Protein AF-A0A8S0XZT4-F1 (afdb_monomer_lite)

Secondary structure (DSSP, 8-state):
---BB---TT--EETTTEE-HHHHHHHHHHHHHHHHHHEET-GGGHHHHHHHT-S-GGGPPPHHHHHHHHHHHHTTS-TT-B-EEHHHHGGGT---S------------SS--EEE----------S-TTSSEEE-GGGSTT---TT-STT--S--GGGSTT----SS-SEEEEEETTTTEEEEEEEEETTSTHHHHHHHHTSTTTTT-TT--BPP--EEEE-TT-SSEEEEEEE-EEEGGGS---BHHHHHHHHHHHHHHHHHHHHHHHHTT-

Structure (mmCIF, N/CA/C/O backbone):
data_AF-A0A8S0XZT4-F1
#
_entry.id   AF-A0A8S0XZT4-F1
#
loop_
_atom_site.group_PDB
_atom_site.id
_atom_site.type_symbol
_atom_site.label_atom_id
_atom_site.label_alt_id
_atom_site.label_comp_id
_atom_site.label_asym_id
_atom_site.label_entity_id
_atom_site.label_seq_id
_atom_site.pdbx_PDB_ins_code
_atom_site.Cartn_x
_atom_site.Cartn_y
_atom_site.Cartn_z
_atom_site.occupancy
_atom_site.B_iso_or_equiv
_atom_site.auth_seq_id
_atom_site.auth_comp_id
_atom_site.auth_asym_id
_atom_site.auth_atom_id
_atom_site.pdbx_PDB_model_num
ATOM 1 N N . MET A 1 1 ? -12.259 -8.035 0.719 1.00 76.56 1 MET A N 1
ATOM 2 C CA . MET A 1 1 ? -11.276 -7.497 -0.259 1.00 76.56 1 MET A CA 1
ATOM 3 C C . MET A 1 1 ? -9.875 -7.827 0.229 1.00 76.56 1 MET A C 1
ATOM 5 O O . MET A 1 1 ? -9.729 -8.046 1.415 1.00 76.56 1 MET A O 1
ATOM 9 N N . ASN A 1 2 ? -8.859 -7.840 -0.637 1.00 84.94 2 ASN A N 1
ATOM 10 C CA . ASN A 1 2 ? -7.467 -8.014 -0.202 1.00 84.94 2 ASN A CA 1
ATOM 11 C C . ASN A 1 2 ? -6.702 -6.707 -0.369 1.00 84.94 2 ASN A C 1
ATOM 13 O O . ASN A 1 2 ? -6.767 -6.104 -1.448 1.00 84.94 2 ASN A O 1
ATOM 17 N N . TYR A 1 3 ? -5.973 -6.317 0.671 1.00 86.88 3 TYR A N 1
ATOM 18 C CA . TYR A 1 3 ? -5.092 -5.161 0.644 1.00 86.88 3 TYR A CA 1
ATOM 19 C C . TYR A 1 3 ? -3.637 -5.579 0.810 1.00 86.88 3 TYR A C 1
ATOM 21 O O . TYR A 1 3 ? -3.342 -6.528 1.534 1.00 86.88 3 TYR A O 1
ATOM 29 N N . PHE A 1 4 ? -2.744 -4.851 0.143 1.00 86.50 4 PHE A N 1
ATOM 30 C CA . PHE A 1 4 ? -1.315 -5.139 0.149 1.00 86.50 4 PHE A CA 1
ATOM 31 C C . PHE A 1 4 ? -0.490 -3.898 0.462 1.00 86.50 4 PHE A C 1
ATOM 33 O O . PHE A 1 4 ? -0.819 -2.819 -0.030 1.00 86.50 4 PHE A O 1
ATOM 40 N N . PHE A 1 5 ? 0.587 -4.078 1.221 1.00 82.69 5 PHE A N 1
ATOM 41 C CA . PHE A 1 5 ? 1.651 -3.097 1.383 1.00 82.69 5 PHE A CA 1
ATOM 42 C C . PHE A 1 5 ? 2.571 -3.145 0.168 1.00 82.69 5 PHE A C 1
ATOM 44 O O . PHE A 1 5 ? 2.941 -4.218 -0.324 1.00 82.69 5 PHE A O 1
ATOM 51 N N . ILE A 1 6 ? 2.908 -1.957 -0.310 1.00 77.06 6 ILE A N 1
ATOM 52 C CA . ILE A 1 6 ? 3.880 -1.718 -1.369 1.00 77.06 6 ILE A CA 1
ATOM 53 C C . ILE A 1 6 ? 4.808 -0.615 -0.893 1.00 77.06 6 ILE A C 1
ATOM 55 O O . ILE A 1 6 ? 4.377 0.212 -0.091 1.00 77.06 6 ILE A O 1
ATOM 59 N N . ASP A 1 7 ? 5.980 -0.550 -1.524 1.00 75.62 7 ASP A N 1
ATOM 60 C CA . ASP A 1 7 ? 6.964 0.518 -1.355 1.00 75.62 7 ASP A CA 1
ATOM 61 C C . ASP A 1 7 ? 7.683 0.455 0.003 1.00 75.62 7 ASP A C 1
ATOM 63 O O . ASP A 1 7 ? 7.187 0.891 1.029 1.00 75.62 7 ASP A O 1
ATOM 67 N N . PHE A 1 8 ? 8.885 -0.123 -0.009 1.00 74.56 8 PHE A N 1
ATOM 68 C CA . PHE A 1 8 ? 9.768 -0.189 1.162 1.00 74.56 8 PHE A CA 1
ATOM 69 C C . PHE A 1 8 ? 10.957 0.763 0.992 1.00 74.56 8 PHE A C 1
ATOM 71 O O . PHE A 1 8 ? 12.010 0.562 1.586 1.00 74.56 8 PHE A O 1
ATOM 78 N N . GLY A 1 9 ? 10.816 1.790 0.144 1.00 70.44 9 GLY A N 1
ATOM 79 C CA . GLY A 1 9 ? 11.902 2.712 -0.202 1.00 70.44 9 GLY A CA 1
ATOM 80 C C . GLY A 1 9 ? 12.393 3.578 0.961 1.00 70.44 9 GLY A C 1
ATOM 81 O O . GLY A 1 9 ? 13.490 4.122 0.885 1.00 70.44 9 GLY A O 1
ATOM 82 N N . LEU A 1 10 ? 11.590 3.710 2.022 1.00 68.50 10 LEU A N 1
ATOM 83 C CA . LEU A 1 10 ? 11.961 4.381 3.276 1.00 68.50 10 LEU A CA 1
ATOM 84 C C . LEU A 1 10 ? 12.231 3.401 4.422 1.00 68.50 10 LEU A C 1
ATOM 86 O O . LEU A 1 10 ? 12.484 3.832 5.543 1.00 68.50 10 LEU A O 1
ATOM 90 N N . SER A 1 11 ? 12.106 2.101 4.170 1.00 70.38 11 SER A N 1
ATOM 91 C CA . SER A 1 11 ? 12.413 1.086 5.164 1.00 70.38 11 SER A CA 1
ATOM 92 C C . SER A 1 11 ? 13.915 0.833 5.128 1.00 70.38 11 SER A C 1
ATOM 94 O O . SER A 1 11 ? 14.476 0.528 4.077 1.00 70.38 11 SER A O 1
ATOM 96 N N . GLU A 1 12 ? 14.560 0.945 6.280 1.00 65.69 12 GLU A N 1
ATOM 97 C CA . GLU A 1 12 ? 15.981 0.646 6.442 1.00 65.69 12 GLU A CA 1
ATOM 98 C C . GLU A 1 12 ? 16.140 -0.669 7.203 1.00 65.69 12 GLU A C 1
ATOM 100 O O . GLU A 1 12 ? 15.343 -0.997 8.092 1.00 65.69 12 GLU A O 1
ATOM 105 N N . ARG A 1 13 ? 17.173 -1.438 6.851 1.00 63.03 13 ARG A N 1
ATOM 106 C CA . ARG A 1 13 ? 17.630 -2.543 7.688 1.00 63.03 13 ARG A CA 1
ATOM 107 C C . ARG A 1 13 ? 18.490 -1.971 8.803 1.00 63.03 13 ARG A C 1
ATOM 109 O O . ARG A 1 13 ? 19.517 -1.341 8.573 1.00 63.03 13 ARG A O 1
ATOM 116 N N . VAL A 1 14 ? 18.091 -2.241 10.031 1.00 60.75 14 VAL A N 1
ATOM 117 C CA . VAL A 1 14 ? 18.892 -1.976 11.221 1.00 60.75 14 VAL A CA 1
ATOM 118 C C . VAL A 1 14 ? 20.081 -2.963 11.225 1.00 60.75 14 VAL A C 1
ATOM 120 O O . VAL A 1 14 ? 19.909 -4.089 10.752 1.00 60.75 14 VAL A O 1
ATOM 123 N N . PRO A 1 15 ? 21.280 -2.591 11.726 1.00 47.97 15 PRO A N 1
ATOM 124 C CA . PRO A 1 15 ? 22.531 -3.365 11.607 1.00 47.97 15 PRO A CA 1
ATOM 125 C C . PRO A 1 15 ? 22.499 -4.855 11.989 1.00 47.97 15 PRO A C 1
ATOM 127 O O . PRO A 1 15 ? 23.345 -5.608 11.515 1.00 47.97 15 PRO A O 1
ATOM 130 N N . ASP A 1 16 ? 21.510 -5.301 12.764 1.00 57.12 16 ASP A N 1
ATOM 131 C CA . ASP A 1 16 ? 21.300 -6.714 13.116 1.00 57.12 16 ASP A CA 1
ATOM 132 C C . ASP A 1 16 ? 20.399 -7.476 12.112 1.00 57.12 16 ASP A C 1
ATOM 134 O O . ASP A 1 16 ? 19.994 -8.610 12.360 1.00 57.12 16 ASP A O 1
ATOM 138 N N . GLY A 1 17 ? 20.076 -6.869 10.963 1.00 49.88 17 GLY A N 1
ATOM 139 C CA . GLY A 1 17 ? 19.162 -7.412 9.949 1.00 49.88 17 GLY A CA 1
ATOM 140 C C . GLY A 1 17 ? 17.676 -7.152 10.229 1.00 49.88 17 GLY A C 1
ATOM 141 O O . GLY A 1 17 ? 16.816 -7.706 9.542 1.00 49.88 17 GLY A O 1
ATOM 142 N N . ASP A 1 18 ? 17.369 -6.313 11.218 1.00 45.88 18 ASP A N 1
ATOM 143 C CA . ASP A 1 18 ? 16.010 -6.038 11.682 1.00 45.88 18 ASP A CA 1
ATOM 144 C C . ASP A 1 18 ? 15.330 -4.925 10.865 1.00 45.88 18 ASP A C 1
ATOM 146 O O . ASP A 1 18 ? 15.951 -3.943 10.476 1.00 45.88 18 ASP A O 1
ATOM 150 N N . LEU A 1 19 ? 14.024 -5.049 10.628 1.00 54.38 19 LEU A N 1
ATOM 151 C CA . LEU A 1 19 ? 13.183 -3.934 10.171 1.00 54.38 19 LEU A CA 1
ATOM 152 C C . LEU A 1 19 ? 12.821 -3.055 11.382 1.00 54.38 19 LEU A C 1
ATOM 154 O O . LEU A 1 19 ? 12.573 -3.587 12.463 1.00 54.38 19 LEU A O 1
ATOM 158 N N . ASP A 1 20 ? 12.719 -1.735 11.245 1.00 58.53 20 ASP A N 1
ATOM 159 C CA . ASP A 1 20 ? 12.176 -0.884 12.319 1.00 58.53 20 ASP A CA 1
ATOM 160 C C . ASP A 1 20 ? 10.649 -1.114 12.440 1.00 58.53 20 ASP A C 1
ATOM 162 O O . ASP A 1 20 ? 9.903 -0.751 11.533 1.00 58.53 20 ASP A O 1
ATOM 166 N N . PRO A 1 21 ? 10.138 -1.757 13.515 1.00 57.94 21 PRO A N 1
ATOM 167 C CA . PRO A 1 21 ? 8.706 -2.053 13.644 1.00 57.94 21 PRO A CA 1
ATOM 168 C C . PRO A 1 21 ? 7.862 -0.805 13.886 1.00 57.94 21 PRO A C 1
ATOM 170 O O . PRO A 1 21 ? 6.650 -0.833 13.666 1.00 57.94 21 PRO A O 1
ATOM 173 N N . CYS A 1 22 ? 8.469 0.260 14.403 1.00 64.00 22 CYS A N 1
ATOM 174 C CA . CYS A 1 22 ? 7.732 1.410 14.881 1.00 64.00 22 CYS A CA 1
ATOM 175 C C . CYS A 1 22 ? 7.459 2.404 13.753 1.00 64.00 22 CYS A C 1
ATOM 177 O O . CYS A 1 22 ? 6.406 3.046 13.745 1.00 64.00 22 CYS A O 1
ATOM 179 N N . LEU A 1 23 ? 8.343 2.465 12.752 1.00 71.44 23 LEU A N 1
ATOM 180 C CA . LEU A 1 23 ? 8.109 3.262 11.553 1.00 71.44 23 LEU A CA 1
ATOM 181 C C . LEU A 1 23 ? 6.857 2.789 10.796 1.00 71.44 23 LEU A C 1
ATOM 183 O O . LEU A 1 23 ? 6.031 3.619 10.414 1.00 71.44 23 LEU A O 1
ATOM 187 N N . ASP A 1 24 ? 6.663 1.476 10.652 1.00 72.69 24 ASP A N 1
ATOM 188 C CA . ASP A 1 24 ? 5.486 0.907 9.981 1.00 72.69 24 ASP A CA 1
ATOM 189 C C . ASP A 1 24 ? 4.189 1.235 10.737 1.00 72.69 24 ASP A C 1
ATOM 191 O O . ASP A 1 24 ? 3.181 1.605 10.130 1.00 72.69 24 ASP A O 1
ATOM 195 N N . VAL A 1 25 ? 4.218 1.166 12.075 1.00 77.25 25 VAL A N 1
ATOM 196 C CA . VAL A 1 25 ? 3.089 1.547 12.942 1.00 77.25 25 VAL A CA 1
ATOM 197 C C . VAL A 1 25 ? 2.768 3.039 12.811 1.00 77.25 25 VAL A C 1
ATOM 199 O O . VAL A 1 25 ? 1.598 3.411 12.696 1.00 77.25 25 VAL A O 1
ATOM 202 N N . TYR A 1 26 ? 3.788 3.897 12.772 1.00 79.12 26 TYR A N 1
ATOM 203 C CA . TYR A 1 26 ? 3.617 5.340 12.610 1.00 79.12 26 TYR A CA 1
ATOM 204 C C . TYR A 1 26 ? 3.050 5.715 11.234 1.00 79.12 26 TYR A C 1
ATOM 206 O O . TYR A 1 26 ? 2.137 6.546 11.128 1.00 79.12 26 TYR A O 1
ATOM 214 N N . GLN A 1 27 ? 3.581 5.102 10.170 1.00 76.94 27 GLN A N 1
ATOM 215 C CA . GLN A 1 27 ? 3.095 5.277 8.801 1.00 76.94 27 GLN A CA 1
ATOM 216 C C . GLN A 1 27 ? 1.643 4.811 8.680 1.00 76.94 27 GLN A C 1
ATOM 218 O O . GLN A 1 27 ? 0.806 5.523 8.118 1.00 76.94 27 GLN A O 1
ATOM 223 N N . PHE A 1 28 ? 1.327 3.660 9.272 1.00 79.81 28 PHE A N 1
ATOM 224 C CA . PHE A 1 28 ? -0.029 3.141 9.359 1.00 79.81 28 PHE A CA 1
ATOM 225 C C . PHE A 1 28 ? -0.969 4.099 10.100 1.00 79.81 28 PHE A C 1
ATOM 227 O O . PHE A 1 28 ? -2.063 4.376 9.607 1.00 79.81 28 PHE A O 1
ATOM 234 N N . GLY A 1 29 ? -0.533 4.684 11.217 1.00 83.56 29 GLY A N 1
ATOM 235 C CA . GLY A 1 29 ? -1.297 5.716 11.915 1.00 83.56 29 GLY A CA 1
ATOM 236 C C . GLY A 1 29 ? -1.698 6.868 10.997 1.00 83.56 29 GLY A C 1
ATOM 237 O O . GLY A 1 29 ? -2.837 7.330 11.042 1.00 83.56 29 GLY A O 1
ATOM 238 N N . GLY A 1 30 ? -0.797 7.295 10.106 1.00 84.94 30 GLY A N 1
ATOM 239 C CA . GLY A 1 30 ? -1.092 8.321 9.102 1.00 84.94 30 GLY A CA 1
ATOM 240 C C . GLY A 1 30 ? -2.158 7.892 8.085 1.00 84.94 30 GLY A C 1
ATOM 241 O O . GLY A 1 30 ? -2.972 8.713 7.651 1.00 84.94 30 GLY A O 1
ATOM 242 N N . VAL A 1 31 ? -2.202 6.604 7.729 1.00 83.88 31 VAL A N 1
ATOM 243 C CA . VAL A 1 31 ? -3.248 6.034 6.865 1.00 83.88 31 VAL A CA 1
ATOM 244 C C . VAL A 1 31 ? -4.601 6.041 7.580 1.00 83.88 31 VAL A C 1
ATOM 246 O O . VAL A 1 31 ? -5.574 6.539 7.011 1.00 83.88 31 VAL A O 1
ATOM 249 N N . ILE A 1 32 ? -4.672 5.563 8.829 1.00 87.00 32 ILE A N 1
ATOM 250 C CA . ILE A 1 32 ? -5.918 5.586 9.619 1.00 87.00 32 ILE A CA 1
ATOM 251 C C . ILE A 1 32 ? -6.412 7.017 9.791 1.00 87.00 32 ILE A C 1
ATOM 253 O O . ILE A 1 32 ? -7.590 7.292 9.574 1.00 87.00 32 ILE A O 1
ATOM 257 N N . GLU A 1 33 ? -5.513 7.928 10.164 1.00 89.06 33 GLU A N 1
ATOM 258 C CA . GLU A 1 33 ? -5.820 9.342 10.346 1.00 89.06 33 GLU A CA 1
ATOM 259 C C . GLU A 1 33 ? -6.443 9.923 9.073 1.00 89.06 33 GLU A C 1
ATOM 261 O O . GLU A 1 33 ? -7.481 10.579 9.132 1.00 89.06 33 GLU A O 1
ATOM 266 N N . THR A 1 34 ? -5.869 9.616 7.909 1.00 85.94 34 THR A N 1
ATOM 267 C CA . THR A 1 34 ? -6.393 10.065 6.613 1.00 85.94 34 THR A CA 1
ATOM 268 C C . THR A 1 34 ? -7.795 9.529 6.348 1.00 85.94 34 THR A C 1
ATOM 270 O O . THR A 1 34 ? -8.667 10.283 5.912 1.00 85.94 34 THR A O 1
ATOM 273 N N . VAL A 1 35 ? -8.049 8.251 6.642 1.00 87.62 35 VAL A N 1
ATOM 274 C CA . VAL A 1 35 ? -9.388 7.660 6.514 1.00 87.62 35 VAL A CA 1
ATOM 275 C C . VAL A 1 35 ? -10.368 8.342 7.472 1.00 87.62 35 VAL A C 1
ATOM 277 O O . VAL A 1 35 ? -11.410 8.818 7.029 1.00 87.62 35 VAL A O 1
ATOM 280 N N . CYS A 1 36 ? -10.020 8.498 8.748 1.00 89.25 36 CYS A N 1
ATOM 281 C CA . CYS A 1 36 ? -10.872 9.158 9.744 1.00 89.25 36 CYS A CA 1
ATOM 282 C C . CYS A 1 36 ? -11.165 10.623 9.394 1.00 89.25 36 CYS A C 1
ATOM 284 O O . CYS A 1 36 ? -12.238 11.132 9.689 1.00 89.25 36 CYS A O 1
ATOM 286 N N . GLN A 1 37 ? -10.230 11.308 8.732 1.00 87.69 37 GLN A N 1
ATOM 287 C CA . GLN A 1 37 ? -10.425 12.680 8.263 1.00 87.69 37 GLN A CA 1
ATOM 288 C C . GLN A 1 37 ? -11.255 12.787 6.978 1.00 87.69 37 GLN A C 1
ATOM 290 O O . GLN A 1 37 ? -11.659 13.894 6.635 1.00 87.69 37 GLN A O 1
ATOM 295 N N . THR A 1 38 ? -11.454 11.684 6.251 1.00 87.62 38 THR A N 1
ATOM 296 C CA . THR A 1 38 ? -12.146 11.658 4.951 1.00 87.62 38 THR A CA 1
ATOM 297 C C . THR A 1 38 ? -13.609 11.218 5.071 1.00 87.62 38 THR A C 1
ATOM 299 O O . THR A 1 38 ? -14.414 11.509 4.179 1.00 87.62 38 THR A O 1
ATOM 302 N N . TYR A 1 39 ? -13.959 10.508 6.147 1.00 90.12 39 TYR A N 1
ATOM 303 C CA . TYR A 1 39 ? -15.294 9.959 6.369 1.00 90.12 39 TYR A CA 1
ATOM 304 C C . TYR A 1 39 ? -15.882 10.411 7.706 1.00 90.12 39 TYR A C 1
ATOM 306 O O . TYR A 1 39 ? -15.238 10.324 8.747 1.00 90.12 39 TYR A O 1
ATOM 314 N N . GLU A 1 40 ? -17.155 10.795 7.687 1.00 90.00 40 GLU A N 1
ATOM 315 C CA . GLU A 1 40 ? -17.965 10.989 8.888 1.00 90.00 40 GLU A CA 1
ATOM 316 C C . GLU A 1 40 ? -18.413 9.634 9.463 1.00 90.00 40 GLU A C 1
ATOM 318 O O . GLU A 1 40 ? -18.775 8.714 8.718 1.00 90.00 40 GLU A O 1
ATOM 323 N N . GLY A 1 41 ? -18.439 9.536 10.798 1.00 88.50 41 GLY A N 1
ATOM 324 C CA . GLY A 1 41 ? -18.861 8.339 11.530 1.00 88.50 41 GLY A CA 1
ATOM 325 C C . GLY A 1 41 ? -17.716 7.421 11.962 1.00 88.50 41 GLY A C 1
ATOM 326 O O . GLY A 1 41 ? -17.995 6.291 12.355 1.00 88.50 41 GLY A O 1
ATOM 327 N N . LEU A 1 42 ? -16.467 7.900 11.891 1.00 91.56 42 LEU A N 1
ATOM 328 C CA . LEU A 1 42 ? -15.246 7.172 12.263 1.00 91.56 42 LEU A CA 1
ATOM 329 C C . LEU A 1 42 ? -14.567 7.695 13.547 1.00 91.56 42 LEU A C 1
ATOM 331 O O . LEU A 1 42 ? -13.436 7.317 13.845 1.00 91.56 42 LEU A O 1
ATOM 335 N N . ASP A 1 43 ? -15.241 8.550 14.324 1.00 89.19 43 ASP A N 1
ATOM 336 C CA . ASP A 1 43 ? -14.674 9.192 15.522 1.00 89.19 43 ASP A CA 1
ATOM 337 C C . ASP A 1 43 ? -14.201 8.187 16.591 1.00 89.19 43 ASP A C 1
ATOM 339 O O . ASP A 1 43 ? -13.285 8.481 17.361 1.00 89.19 43 ASP A O 1
ATOM 343 N N . MET A 1 44 ? -14.772 6.976 16.609 1.00 89.62 44 MET A N 1
ATOM 344 C CA . MET A 1 44 ? -14.384 5.910 17.538 1.00 89.62 44 MET A CA 1
ATOM 345 C C . MET A 1 44 ? -12.924 5.473 17.378 1.00 89.62 44 MET A C 1
ATOM 347 O O . MET A 1 44 ? -12.332 4.992 18.335 1.00 89.62 44 MET A O 1
ATOM 351 N N . PHE A 1 45 ? -12.311 5.664 16.205 1.00 91.94 45 PHE A N 1
ATOM 352 C CA . PHE A 1 45 ? -10.901 5.333 15.980 1.00 91.94 45 PHE A CA 1
ATOM 353 C C . PHE A 1 45 ? -9.932 6.392 16.533 1.00 91.94 45 PHE A C 1
ATOM 355 O O . PHE A 1 45 ? -8.718 6.233 16.413 1.00 91.94 45 PHE A O 1
ATOM 362 N N . GLY A 1 46 ? -10.434 7.449 17.182 1.00 91.56 46 GLY A N 1
ATOM 363 C CA . GLY A 1 46 ? -9.622 8.498 17.805 1.00 91.56 46 GLY A CA 1
ATOM 364 C C . GLY A 1 46 ? -8.503 7.989 18.732 1.00 91.56 46 GLY A C 1
ATOM 365 O O . GLY A 1 46 ? -7.368 8.455 18.587 1.00 91.56 46 GLY A O 1
ATOM 366 N N . PRO A 1 47 ? -8.750 7.014 19.634 1.00 91.88 47 PRO A N 1
ATOM 367 C CA . PRO A 1 47 ? -7.700 6.415 20.461 1.00 91.88 47 PRO A CA 1
ATOM 368 C C . PRO A 1 47 ? -6.624 5.694 19.640 1.00 91.88 47 PRO A C 1
ATOM 370 O O . PRO A 1 47 ? -5.438 5.836 19.927 1.00 91.88 47 PRO A O 1
ATOM 373 N N . LEU A 1 48 ? -7.021 4.982 18.578 1.00 90.88 48 LEU A N 1
ATOM 374 C CA . LEU A 1 48 ? -6.104 4.263 17.688 1.00 90.88 48 LEU A CA 1
ATOM 375 C C . LEU A 1 48 ? -5.193 5.230 16.916 1.00 90.88 48 LEU A C 1
ATOM 377 O O . LEU A 1 48 ? -3.979 5.026 16.843 1.00 90.88 48 LEU A O 1
ATOM 381 N N . VAL A 1 49 ? -5.765 6.315 16.382 1.00 91.19 49 VAL A N 1
ATOM 382 C CA . VAL A 1 49 ? -5.001 7.389 15.727 1.00 91.19 49 VAL A CA 1
ATOM 383 C C . VAL A 1 49 ? -4.053 8.045 16.726 1.00 91.19 49 VAL A C 1
ATOM 385 O O . VAL A 1 49 ? -2.873 8.193 16.441 1.00 91.19 49 VAL A O 1
ATOM 388 N N . SER A 1 50 ? -4.527 8.383 17.925 1.00 90.31 50 SER A N 1
ATOM 389 C CA . SER A 1 50 ? -3.685 9.014 18.950 1.00 90.31 50 SER A CA 1
ATOM 390 C C . SER A 1 50 ? -2.484 8.143 19.325 1.00 90.31 50 SER A C 1
ATOM 392 O O . SER A 1 50 ? -1.360 8.636 19.336 1.00 90.31 50 SER A O 1
ATOM 394 N N . ALA A 1 51 ? -2.704 6.845 19.555 1.00 88.25 51 ALA A N 1
ATOM 395 C CA . ALA A 1 51 ? -1.652 5.909 19.945 1.00 88.25 51 ALA A CA 1
ATOM 396 C C . ALA A 1 51 ? -0.583 5.721 18.852 1.00 88.25 51 ALA A C 1
ATOM 398 O O . ALA A 1 51 ? 0.609 5.676 19.141 1.00 88.25 51 ALA A O 1
ATOM 399 N N . THR A 1 52 ? -0.996 5.649 17.585 1.00 85.69 52 THR A N 1
ATOM 400 C CA . THR A 1 52 ? -0.089 5.439 16.438 1.00 85.69 52 THR A CA 1
ATOM 401 C C . THR A 1 52 ? 0.589 6.721 15.944 1.00 85.69 52 THR A C 1
ATOM 403 O O . THR A 1 52 ? 1.484 6.668 15.102 1.00 85.69 52 THR A O 1
ATOM 406 N N . ARG A 1 53 ? 0.183 7.890 16.455 1.00 87.56 53 ARG A N 1
ATOM 407 C CA . ARG A 1 53 ? 0.728 9.209 16.090 1.00 87.56 53 ARG A CA 1
ATOM 408 C C . ARG A 1 53 ? 1.463 9.894 17.251 1.00 87.56 53 ARG A C 1
ATOM 410 O O . ARG A 1 53 ? 1.745 11.089 17.155 1.00 87.56 53 ARG A O 1
ATOM 417 N N . THR A 1 54 ? 1.787 9.164 18.322 1.00 82.06 54 THR A N 1
ATOM 418 C CA . THR A 1 54 ? 2.557 9.682 19.466 1.00 82.06 54 THR A CA 1
ATOM 419 C C . THR A 1 54 ? 3.876 10.315 18.985 1.00 82.06 54 THR A C 1
ATOM 421 O O . THR A 1 54 ? 4.584 9.692 18.196 1.00 82.06 54 THR A O 1
ATOM 424 N N . PRO A 1 55 ? 4.230 11.548 19.396 1.00 77.69 55 PRO A N 1
ATOM 425 C CA . PRO A 1 55 ? 5.459 12.204 18.929 1.00 77.69 55 PRO A CA 1
ATOM 426 C C . PRO A 1 55 ? 6.756 11.591 19.471 1.00 77.69 55 PRO A C 1
ATOM 428 O O . PRO A 1 55 ? 7.803 11.731 18.844 1.00 77.69 55 PRO A O 1
ATOM 431 N N . ASP A 1 56 ? 6.694 10.958 20.643 1.00 79.88 56 ASP A N 1
ATOM 432 C CA . ASP A 1 56 ? 7.834 10.309 21.287 1.00 79.88 56 ASP A CA 1
ATOM 433 C C . ASP A 1 56 ? 7.954 8.854 20.820 1.00 79.88 56 ASP A C 1
ATOM 435 O O . ASP A 1 56 ? 7.089 8.025 21.112 1.00 79.88 56 ASP A O 1
ATOM 439 N N . PHE A 1 57 ? 9.041 8.547 20.109 1.00 68.94 57 PHE A N 1
ATOM 440 C CA . PHE A 1 57 ? 9.294 7.214 19.566 1.00 68.94 57 PHE A CA 1
ATOM 441 C C . PHE A 1 57 ? 9.502 6.155 20.655 1.00 68.94 57 PHE A C 1
ATOM 443 O O . PHE A 1 57 ? 9.215 4.982 20.426 1.00 68.94 57 PHE A O 1
ATOM 450 N N . MET A 1 58 ? 9.945 6.554 21.854 1.00 70.81 58 MET A N 1
ATOM 451 C CA . MET A 1 58 ? 10.105 5.644 22.996 1.00 70.81 58 MET A CA 1
ATOM 452 C C . MET A 1 58 ? 8.760 5.220 23.595 1.00 70.81 58 MET A C 1
ATOM 454 O O . MET A 1 58 ? 8.702 4.276 24.379 1.00 70.81 58 MET A O 1
ATOM 458 N N . GLN A 1 59 ? 7.680 5.914 23.230 1.00 79.94 59 GLN A N 1
ATOM 459 C CA . GLN A 1 59 ? 6.311 5.636 23.660 1.00 79.94 59 GLN A CA 1
ATOM 460 C C . GLN A 1 59 ? 5.463 5.050 22.528 1.00 79.94 59 GLN A C 1
ATOM 462 O O . GLN A 1 59 ? 4.239 4.958 22.656 1.00 79.94 59 GLN A O 1
ATOM 467 N N . TRP A 1 60 ? 6.080 4.688 21.398 1.00 78.62 60 TRP A N 1
ATOM 468 C CA . TRP A 1 60 ? 5.348 4.065 20.309 1.00 78.62 60 TRP A CA 1
ATOM 469 C C . TRP A 1 60 ? 4.839 2.684 20.720 1.00 78.62 60 TRP A C 1
ATOM 471 O O . TRP A 1 60 ? 5.628 1.848 21.165 1.00 78.62 60 TRP A O 1
ATOM 481 N N . PRO A 1 61 ? 3.529 2.427 20.563 1.00 82.69 61 PRO A N 1
ATOM 482 C CA . PRO A 1 61 ? 2.985 1.113 20.835 1.00 82.69 61 PRO A CA 1
ATOM 483 C C . PRO A 1 61 ? 3.524 0.110 19.816 1.00 82.69 61 PRO A C 1
ATOM 485 O O . PRO A 1 61 ? 3.717 0.405 18.633 1.00 82.69 61 PRO A O 1
ATOM 488 N N . THR A 1 62 ? 3.704 -1.122 20.263 1.00 80.88 62 THR A N 1
ATOM 489 C CA . THR A 1 62 ? 3.968 -2.260 19.389 1.00 80.88 62 THR A CA 1
ATOM 490 C C . THR A 1 62 ? 2.764 -2.527 18.483 1.00 80.88 62 THR A C 1
ATOM 492 O O . THR A 1 62 ? 1.617 -2.252 18.839 1.00 80.88 62 THR A O 1
ATOM 495 N N . ALA A 1 63 ? 2.976 -3.159 17.324 1.00 81.31 63 ALA A N 1
ATOM 496 C CA . ALA A 1 63 ? 1.855 -3.526 16.450 1.00 81.31 63 ALA A CA 1
ATOM 497 C C . ALA A 1 63 ? 0.822 -4.443 17.139 1.00 81.31 63 ALA A C 1
ATOM 499 O O . ALA A 1 63 ? -0.350 -4.448 16.767 1.00 81.31 63 ALA A O 1
ATOM 500 N N . THR A 1 64 ? 1.246 -5.222 18.140 1.00 83.56 64 THR A N 1
ATOM 501 C CA . THR A 1 64 ? 0.350 -6.055 18.952 1.00 83.56 64 THR A CA 1
ATOM 502 C C . THR A 1 64 ? -0.540 -5.201 19.853 1.00 83.56 64 THR A C 1
ATOM 504 O O . THR A 1 64 ? -1.744 -5.435 19.892 1.00 83.56 64 THR A O 1
ATOM 507 N N . GLU A 1 65 ? 0.013 -4.191 20.526 1.00 87.38 65 GLU A N 1
ATOM 508 C CA . GLU A 1 65 ? -0.766 -3.257 21.353 1.00 87.38 65 GLU A CA 1
ATOM 509 C C . GLU A 1 65 ? -1.740 -2.439 20.502 1.00 87.38 65 GLU A C 1
ATOM 511 O O . GLU A 1 65 ? -2.911 -2.320 20.851 1.00 87.38 65 GLU A O 1
ATOM 516 N N . VAL A 1 66 ? -1.300 -1.950 19.337 1.00 88.38 66 VAL A N 1
ATOM 517 C CA . VAL A 1 66 ? -2.177 -1.245 18.386 1.00 88.38 66 VAL A CA 1
ATOM 518 C C . VAL A 1 66 ? -3.327 -2.141 17.927 1.00 88.38 66 VAL A C 1
ATOM 520 O O . VAL A 1 66 ? -4.471 -1.694 17.859 1.00 88.38 66 VAL A O 1
ATOM 523 N N . TYR A 1 67 ? -3.045 -3.414 17.638 1.00 88.62 67 TYR A N 1
ATOM 524 C CA . TYR A 1 67 ? -4.086 -4.373 17.281 1.00 88.62 67 TYR A CA 1
ATOM 525 C C . TYR A 1 67 ? -5.076 -4.597 18.424 1.00 88.62 67 TYR A C 1
ATOM 527 O O . TYR A 1 67 ? -6.273 -4.662 18.171 1.00 88.62 67 TYR A O 1
ATOM 535 N N . GLN A 1 68 ? -4.607 -4.661 19.671 1.00 90.12 68 GLN A N 1
ATOM 536 C CA . GLN A 1 68 ? -5.499 -4.813 20.818 1.00 90.12 68 GLN A CA 1
ATOM 537 C C . GLN A 1 68 ? -6.427 -3.602 20.979 1.00 90.12 68 GLN A C 1
ATOM 539 O O . GLN A 1 68 ? -7.631 -3.779 21.131 1.00 90.12 68 GLN A O 1
ATOM 544 N N . ILE A 1 69 ? -5.896 -2.381 20.839 1.00 91.31 69 ILE A N 1
ATOM 545 C CA . ILE A 1 69 ? -6.711 -1.155 20.844 1.00 91.31 69 ILE A CA 1
ATOM 546 C C . ILE A 1 69 ? -7.785 -1.224 19.748 1.00 91.31 69 ILE A C 1
ATOM 548 O O . ILE A 1 69 ? -8.943 -0.887 19.986 1.00 91.31 69 ILE A O 1
ATOM 552 N N . PHE A 1 70 ? -7.420 -1.672 18.544 1.00 92.00 70 PHE A N 1
ATOM 553 C CA . PHE A 1 70 ? -8.372 -1.840 17.446 1.00 92.00 70 PHE A CA 1
ATOM 554 C C . PHE A 1 70 ? -9.468 -2.869 17.767 1.00 92.00 70 PHE A C 1
ATOM 556 O O . PHE A 1 70 ? -10.641 -2.588 17.532 1.00 92.00 70 PHE A O 1
ATOM 563 N N . GLU A 1 71 ? -9.113 -4.027 18.323 1.00 91.06 71 GLU A N 1
ATOM 564 C CA . GLU A 1 71 ? -10.067 -5.083 18.688 1.00 91.06 71 GLU A CA 1
ATOM 565 C C . GLU A 1 71 ? -11.065 -4.633 19.760 1.00 91.06 71 GLU A C 1
ATOM 567 O O . GLU A 1 71 ? -12.265 -4.915 19.660 1.00 91.06 71 GLU A O 1
ATOM 572 N N . ASP A 1 72 ? -10.587 -3.888 20.755 1.00 91.56 72 ASP A N 1
ATOM 573 C CA . ASP A 1 72 ? -11.422 -3.363 21.833 1.00 91.56 72 ASP A CA 1
ATOM 574 C C . ASP A 1 72 ? -12.443 -2.353 21.291 1.00 91.56 72 ASP A C 1
ATOM 576 O O . ASP A 1 72 ? -13.618 -2.401 21.661 1.00 91.56 72 ASP A O 1
ATOM 580 N N . LEU A 1 73 ? -12.026 -1.482 20.363 1.00 90.25 73 LEU A N 1
ATOM 581 C CA . LEU A 1 73 ? -12.911 -0.533 19.677 1.00 90.25 73 LEU A CA 1
ATOM 582 C C . LEU A 1 73 ? -13.910 -1.248 18.759 1.00 90.25 73 LEU A C 1
ATOM 584 O O . LEU A 1 73 ? -15.102 -0.939 18.765 1.00 90.25 73 LEU A O 1
ATOM 588 N N . ARG A 1 74 ? -13.439 -2.236 17.990 1.00 85.69 74 ARG A N 1
ATOM 589 C CA . ARG A 1 74 ? -14.257 -3.038 17.066 1.00 85.69 74 ARG A CA 1
ATOM 590 C C . ARG A 1 74 ? -15.388 -3.774 17.788 1.00 85.69 74 ARG A C 1
ATOM 592 O O . ARG A 1 74 ? -16.460 -3.967 17.214 1.00 85.69 74 ARG A O 1
ATOM 599 N N . SER A 1 75 ? -15.162 -4.174 19.036 1.00 85.31 75 SER A N 1
ATOM 600 C CA . SER A 1 75 ? -16.128 -4.927 19.843 1.00 85.31 75 SER A CA 1
ATOM 601 C C . SER A 1 75 ? -17.293 -4.079 20.378 1.00 85.31 75 SER A C 1
ATOM 603 O O . SER A 1 75 ? -18.257 -4.639 20.893 1.00 85.31 75 SER A O 1
ATOM 605 N N . GLN A 1 76 ? -17.226 -2.748 20.265 1.00 81.75 76 GLN A N 1
ATOM 606 C CA . GLN A 1 76 ? -18.180 -1.819 20.890 1.00 81.75 76 GLN A CA 1
ATOM 607 C C . GLN A 1 76 ? -19.207 -1.210 19.918 1.00 81.75 76 GLN A C 1
ATOM 609 O O . GLN A 1 76 ? -20.139 -0.545 20.362 1.00 81.75 76 GLN A O 1
ATOM 614 N N . GLU A 1 77 ? -19.070 -1.422 18.606 1.00 81.06 77 GLU A N 1
ATOM 615 C CA . GLU A 1 77 ? -19.864 -0.727 17.579 1.00 81.06 77 GLU A CA 1
ATOM 616 C C . GLU A 1 77 ? -20.672 -1.685 16.689 1.00 81.06 77 GLU A C 1
ATOM 618 O O . GLU A 1 77 ? -20.346 -2.863 16.552 1.00 81.06 77 GLU A O 1
ATOM 623 N N . ASP A 1 78 ? -21.721 -1.162 16.039 1.00 80.56 78 ASP A N 1
ATOM 624 C CA . ASP A 1 78 ? -22.471 -1.878 14.996 1.00 80.56 78 ASP A CA 1
ATOM 625 C C . ASP A 1 78 ? -21.748 -1.782 13.646 1.00 80.56 78 ASP A C 1
ATOM 627 O O . ASP A 1 78 ? -21.506 -0.708 13.094 1.00 80.56 78 ASP A O 1
ATOM 631 N N . TRP A 1 79 ? -21.446 -2.940 13.078 1.00 78.19 79 TRP A N 1
ATOM 632 C CA . TRP A 1 79 ? -20.646 -3.107 11.874 1.00 78.19 79 TRP A CA 1
ATOM 633 C C . TRP A 1 79 ? -21.379 -2.653 10.612 1.00 78.19 79 TRP A C 1
ATOM 635 O O . TRP A 1 79 ? -20.746 -2.226 9.645 1.00 78.19 79 TRP A O 1
ATOM 645 N N . ASN A 1 80 ? -22.713 -2.685 10.634 1.00 85.69 80 ASN A N 1
ATOM 646 C CA . ASN A 1 80 ? -23.552 -2.263 9.513 1.00 85.69 80 ASN A CA 1
ATOM 647 C C . ASN A 1 80 ? -23.843 -0.757 9.525 1.00 85.69 80 ASN A C 1
ATOM 649 O O . ASN A 1 80 ? -24.598 -0.252 8.686 1.00 85.69 80 ASN A O 1
ATOM 653 N N . LYS A 1 81 ? -23.227 -0.015 10.452 1.00 89.38 81 LYS A N 1
ATOM 654 C CA . LYS A 1 81 ? -23.315 1.439 10.514 1.00 89.38 81 LYS A CA 1
ATOM 655 C C . LYS A 1 81 ? -22.780 2.050 9.224 1.00 89.38 81 LYS A C 1
ATOM 657 O O . LYS A 1 81 ? -21.650 1.805 8.794 1.00 89.38 81 LYS A O 1
ATOM 662 N N . ARG A 1 82 ? -23.619 2.867 8.594 1.00 91.56 82 ARG A N 1
ATOM 663 C CA . ARG A 1 82 ? -23.264 3.593 7.378 1.00 91.56 82 ARG A CA 1
ATOM 664 C C . ARG A 1 82 ? -22.339 4.760 7.710 1.00 91.56 82 ARG A C 1
ATOM 666 O O . ARG A 1 82 ? -22.625 5.528 8.626 1.00 91.56 82 ARG A O 1
ATOM 673 N N . ILE A 1 83 ? -21.297 4.922 6.904 1.00 91.88 83 ILE A N 1
ATOM 674 C CA . ILE A 1 83 ? -20.366 6.054 6.961 1.00 91.88 83 ILE A CA 1
ATOM 675 C C . ILE A 1 83 ? -20.499 6.911 5.703 1.00 91.88 83 ILE A C 1
ATOM 677 O O . ILE A 1 83 ? -21.044 6.472 4.682 1.00 91.88 83 ILE A O 1
ATOM 681 N N . TRP A 1 84 ? -20.018 8.150 5.770 1.00 88.62 84 TRP A N 1
ATOM 682 C CA . TRP A 1 84 ? -20.202 9.118 4.691 1.00 88.62 84 TRP A CA 1
ATOM 683 C C . TRP A 1 84 ? -18.886 9.767 4.313 1.00 88.62 84 TRP A C 1
ATOM 685 O O . TRP A 1 84 ? -18.289 10.474 5.110 1.00 88.62 84 TRP A O 1
ATOM 695 N N . HIS A 1 85 ? -18.456 9.561 3.073 1.00 87.25 85 HIS A N 1
ATOM 696 C CA . HIS A 1 85 ? -17.310 10.281 2.534 1.00 87.25 85 HIS A CA 1
ATOM 697 C C . HIS A 1 85 ? -17.647 11.779 2.408 1.00 87.25 85 HIS A C 1
ATOM 699 O O . HIS A 1 85 ? -18.697 12.134 1.861 1.00 87.25 85 HIS A O 1
ATOM 705 N N . ASP A 1 86 ? -16.733 12.656 2.822 1.00 79.62 86 ASP A N 1
ATOM 706 C CA . ASP A 1 86 ? -16.921 14.115 2.867 1.00 79.62 86 ASP A CA 1
ATOM 707 C C . ASP A 1 86 ? -17.433 14.716 1.546 1.00 79.62 86 ASP A C 1
ATOM 709 O O . ASP A 1 86 ? -18.302 15.591 1.516 1.00 79.62 86 ASP A O 1
ATOM 713 N N . SER A 1 87 ? -16.940 14.208 0.414 1.00 73.19 87 SER A N 1
ATOM 714 C CA . SER A 1 87 ? -17.383 14.634 -0.925 1.00 73.19 87 SER A CA 1
ATOM 715 C C . SER A 1 87 ? -18.885 14.434 -1.198 1.00 73.19 87 SER A C 1
AT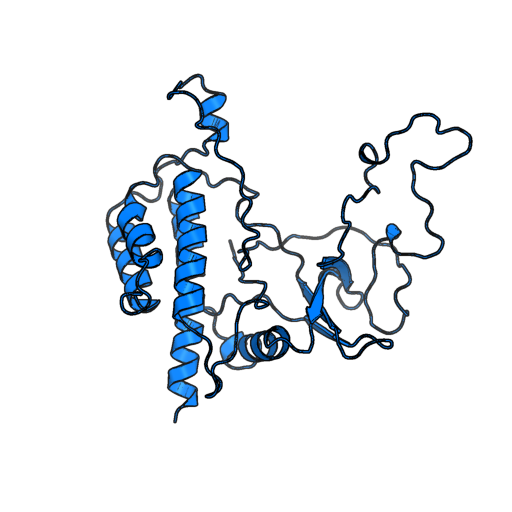OM 717 O O . SER A 1 87 ? -19.448 15.154 -2.028 1.00 73.19 87 SER A O 1
ATOM 719 N N . PHE A 1 88 ? -19.557 13.496 -0.519 1.00 63.62 88 PHE A N 1
ATOM 720 C CA . PHE A 1 88 ? -21.002 13.279 -0.647 1.00 63.62 88 PHE A CA 1
ATOM 721 C C . PHE A 1 88 ? -21.821 14.199 0.268 1.00 63.62 88 PHE A C 1
ATOM 723 O O . PHE A 1 88 ? -22.965 14.527 -0.059 1.00 63.62 88 PHE A O 1
ATOM 730 N N . LEU A 1 89 ? -21.241 14.674 1.371 1.00 54.78 89 LEU A N 1
ATOM 731 C CA . LEU A 1 89 ? -21.905 15.597 2.295 1.00 54.78 89 LEU A CA 1
ATOM 732 C C . LEU A 1 89 ? -22.051 16.994 1.681 1.00 54.78 89 LEU A C 1
ATOM 734 O O . LEU A 1 89 ? -23.123 17.591 1.757 1.00 54.78 89 LEU A O 1
ATOM 738 N N . VAL A 1 90 ? -21.044 17.455 0.931 1.00 52.44 90 VAL A N 1
ATOM 739 C CA . VAL A 1 90 ? -21.103 18.737 0.198 1.00 52.44 90 VAL A CA 1
ATOM 740 C C . VAL A 1 90 ? -22.247 18.768 -0.829 1.00 52.44 90 VAL A C 1
ATOM 742 O O . VAL A 1 90 ? -22.850 19.813 -1.057 1.00 52.44 90 VAL A O 1
ATOM 745 N N . ARG A 1 91 ? -22.594 17.624 -1.435 1.00 49.41 91 ARG A N 1
ATOM 746 C CA . ARG A 1 91 ? -23.681 17.521 -2.428 1.00 49.41 91 ARG A CA 1
ATOM 747 C C . ARG A 1 91 ? -25.086 17.450 -1.825 1.00 49.41 91 ARG A C 1
ATOM 749 O O . ARG A 1 91 ? -26.043 17.725 -2.538 1.00 49.41 91 ARG A O 1
ATOM 756 N N . SER A 1 92 ? -25.221 17.076 -0.553 1.00 49.09 92 SER A N 1
ATOM 757 C CA . SER A 1 92 ? -26.521 16.828 0.094 1.00 49.09 92 SER A CA 1
ATOM 758 C C . SER A 1 92 ? -27.060 18.016 0.903 1.00 49.09 92 SER A C 1
ATOM 760 O O . SER A 1 92 ? -28.072 17.885 1.584 1.00 49.09 92 SER A O 1
ATOM 762 N N . GLY A 1 93 ? -26.422 19.190 0.826 1.00 45.12 93 GLY A N 1
ATOM 763 C CA . GLY A 1 93 ? -26.929 20.419 1.449 1.00 45.12 93 GLY A CA 1
ATOM 764 C C . GLY A 1 93 ? -26.775 20.492 2.975 1.00 45.12 93 GLY A C 1
ATOM 765 O O . GLY A 1 93 ? -27.199 21.478 3.575 1.00 45.12 93 GLY A O 1
ATOM 766 N N . ARG A 1 94 ? -26.131 19.509 3.624 1.00 48.72 94 ARG A N 1
ATOM 767 C CA . ARG A 1 94 ? -25.680 19.637 5.020 1.00 48.72 94 ARG A CA 1
ATOM 768 C C . ARG A 1 94 ? -24.439 20.528 5.069 1.00 48.72 94 ARG A C 1
ATOM 770 O O . ARG A 1 94 ? -23.317 20.074 4.868 1.00 48.72 94 ARG A O 1
ATOM 777 N N . ILE A 1 95 ? -24.647 21.815 5.328 1.00 43.34 95 ILE A N 1
ATOM 778 C CA . ILE A 1 95 ? -23.568 22.786 5.521 1.00 43.34 95 ILE A CA 1
ATOM 779 C C . ILE A 1 95 ? -22.988 22.592 6.929 1.00 43.34 95 ILE A C 1
ATOM 781 O O . ILE A 1 95 ? -23.616 22.964 7.918 1.00 43.34 95 ILE A O 1
ATOM 785 N N . ARG A 1 96 ? -21.765 22.064 7.031 1.00 42.19 96 ARG A N 1
ATOM 786 C CA . ARG A 1 96 ? -20.854 22.469 8.111 1.00 42.19 96 ARG A CA 1
ATOM 787 C C . ARG A 1 96 ? -19.891 23.516 7.566 1.00 42.19 96 ARG A C 1
ATOM 789 O O . ARG A 1 96 ? -19.598 23.529 6.372 1.00 42.19 96 ARG A O 1
ATOM 796 N N . GLY A 1 97 ? -19.502 24.428 8.459 1.00 40.19 97 GLY A N 1
ATOM 797 C CA . GLY A 1 97 ? -18.742 25.642 8.175 1.00 40.19 97 GLY A CA 1
ATOM 798 C C . GLY A 1 97 ? -17.573 25.421 7.222 1.00 40.19 97 GLY A C 1
ATOM 799 O O . GLY A 1 97 ? -16.987 24.341 7.195 1.00 40.19 97 GLY A O 1
ATOM 800 N N . SER A 1 98 ? -17.313 26.470 6.440 1.00 31.34 98 SER A N 1
ATOM 801 C CA . SER A 1 98 ? -16.276 26.616 5.415 1.00 31.34 98 SER A CA 1
ATOM 802 C C . SER A 1 98 ? -15.210 25.514 5.434 1.00 31.34 98 SER A C 1
ATOM 804 O O . SER A 1 98 ? -14.543 25.341 6.459 1.00 31.34 98 SER A O 1
ATOM 806 N N . PRO A 1 99 ? -14.974 24.804 4.308 1.00 37.75 99 PRO A N 1
ATOM 807 C CA . PRO A 1 99 ? -13.846 23.895 4.229 1.00 37.75 99 PRO A CA 1
ATOM 808 C C . PRO A 1 99 ? -12.606 24.727 4.538 1.00 37.75 99 PRO A C 1
ATOM 810 O O . PRO A 1 99 ? -12.210 25.582 3.738 1.00 37.75 99 PRO A O 1
ATOM 813 N N . LYS A 1 100 ? -12.018 24.525 5.733 1.00 37.44 100 LYS A N 1
ATOM 814 C CA . LYS A 1 100 ? -10.672 25.017 6.033 1.00 37.44 100 LYS A CA 1
ATOM 815 C C . LYS A 1 100 ? -9.869 24.649 4.802 1.00 37.44 100 LYS A C 1
ATOM 817 O O . LYS A 1 100 ? -9.994 23.514 4.348 1.00 37.44 100 LYS A O 1
ATOM 822 N N . HIS A 1 101 ? -9.153 25.612 4.231 1.00 35.09 101 HIS A N 1
ATOM 823 C CA . HIS A 1 101 ? -8.276 25.424 3.082 1.00 35.09 101 HIS A CA 1
ATOM 824 C C . HIS A 1 101 ? -7.246 24.340 3.448 1.00 35.09 101 HIS A C 1
ATOM 826 O O . HIS A 1 101 ? -6.131 24.616 3.879 1.00 35.09 101 HIS A O 1
ATOM 832 N N . ARG A 1 102 ? -7.663 23.075 3.392 1.00 42.22 102 ARG A N 1
ATOM 833 C CA . ARG A 1 102 ? -6.862 21.915 3.719 1.00 42.22 102 ARG A CA 1
ATOM 834 C C . ARG A 1 102 ? -6.077 21.717 2.455 1.00 42.22 102 ARG A C 1
ATOM 836 O O . ARG A 1 102 ? -6.612 21.245 1.450 1.00 42.22 102 ARG A O 1
ATOM 843 N N . ARG A 1 103 ? -4.826 22.180 2.476 1.00 29.47 103 ARG A N 1
ATOM 844 C CA . ARG A 1 103 ? -3.849 21.755 1.484 1.00 29.47 103 ARG A CA 1
ATOM 845 C C . ARG A 1 103 ? -4.025 20.247 1.383 1.00 29.47 103 ARG A C 1
ATOM 847 O O . ARG A 1 103 ? -3.836 19.546 2.375 1.00 29.47 103 ARG A O 1
ATOM 854 N N . ARG A 1 104 ? -4.435 19.765 0.208 1.00 33.53 104 ARG A N 1
ATOM 855 C CA . ARG A 1 104 ? -4.220 18.377 -0.187 1.00 33.53 104 ARG A CA 1
ATOM 856 C C . ARG A 1 104 ? -2.709 18.215 -0.268 1.00 33.53 104 ARG A C 1
ATOM 858 O O . ARG A 1 104 ? -2.136 18.174 -1.351 1.00 33.53 104 ARG A O 1
ATOM 865 N N . ASN A 1 105 ? -2.058 18.179 0.888 1.00 26.66 105 ASN A N 1
ATOM 866 C CA . ASN A 1 105 ? -0.813 17.481 1.028 1.00 26.66 105 ASN A CA 1
ATOM 867 C C . ASN A 1 105 ? -1.242 16.032 0.832 1.00 26.66 105 ASN A C 1
ATOM 869 O O . ASN A 1 105 ? -1.564 15.332 1.785 1.00 26.66 105 ASN A O 1
ATOM 873 N N . PHE A 1 106 ? -1.322 15.608 -0.431 1.00 29.92 106 PHE A N 1
ATOM 874 C CA . PHE A 1 106 ? -0.960 14.246 -0.756 1.00 29.92 106 PHE A CA 1
ATOM 875 C C . PHE A 1 106 ? 0.463 14.121 -0.210 1.00 29.92 106 PHE A C 1
ATOM 877 O O . PHE A 1 106 ? 1.430 14.389 -0.923 1.00 29.92 106 PHE A O 1
ATOM 884 N N . LEU A 1 107 ? 0.606 13.809 1.086 1.00 25.17 107 LEU A N 1
ATOM 885 C CA . LEU A 1 107 ? 1.771 13.064 1.506 1.00 25.17 107 LEU A CA 1
ATOM 886 C C . LEU A 1 107 ? 1.781 11.903 0.521 1.00 25.17 107 LEU A C 1
ATOM 888 O O . LEU A 1 107 ? 0.791 11.181 0.399 1.00 25.17 107 LEU A O 1
ATOM 892 N N . ARG A 1 108 ? 2.838 11.812 -0.288 1.00 30.31 108 ARG A N 1
ATOM 893 C CA . ARG A 1 108 ? 3.127 10.573 -0.996 1.00 30.31 108 ARG A CA 1
ATOM 894 C C . ARG A 1 108 ? 3.211 9.536 0.117 1.00 30.31 108 ARG A C 1
ATOM 896 O O . ARG A 1 108 ? 4.163 9.549 0.892 1.00 30.31 108 ARG A O 1
ATOM 903 N N . PHE A 1 109 ? 2.145 8.765 0.296 1.00 30.02 109 PHE A N 1
ATOM 904 C CA . PHE A 1 109 ? 2.114 7.687 1.264 1.00 30.02 109 PHE A CA 1
ATOM 905 C C . PHE A 1 109 ? 3.086 6.644 0.733 1.00 30.02 109 PHE A C 1
ATOM 907 O O . PHE A 1 109 ? 2.813 5.993 -0.273 1.00 30.02 109 PHE A O 1
ATOM 914 N N . HIS A 1 110 ? 4.247 6.559 1.376 1.00 39.59 110 HIS A N 1
ATOM 915 C CA . HIS A 1 110 ? 5.301 5.610 1.022 1.00 39.59 110 HIS A CA 1
ATOM 916 C C . HIS A 1 110 ? 4.952 4.178 1.447 1.00 39.59 110 HIS A C 1
ATOM 918 O O . HIS A 1 110 ? 5.696 3.282 1.123 1.00 39.59 110 HIS A O 1
ATOM 924 N N . CYS A 1 111 ? 3.792 3.956 2.076 1.00 32.56 111 CYS A N 1
ATOM 925 C CA . CYS A 1 111 ? 3.133 2.657 2.172 1.00 32.56 111 CYS A CA 1
ATOM 926 C C . CYS A 1 111 ? 1.692 2.839 1.690 1.00 32.56 111 CYS A C 1
ATOM 928 O O . CYS A 1 111 ? 0.823 3.298 2.434 1.00 32.56 111 CYS A O 1
ATOM 930 N N . THR A 1 112 ? 1.428 2.562 0.413 1.00 42.28 112 THR A N 1
ATOM 931 C CA . THR A 1 112 ? 0.066 2.666 -0.124 1.00 42.28 112 THR A CA 1
ATOM 932 C C . THR A 1 112 ? -0.580 1.292 -0.090 1.00 42.28 112 THR A C 1
ATOM 934 O O . THR A 1 112 ? -0.190 0.393 -0.827 1.00 42.28 112 THR A O 1
ATOM 937 N N . ALA A 1 113 ? -1.605 1.126 0.738 1.00 37.16 113 ALA A N 1
ATOM 938 C CA . ALA A 1 113 ? -2.466 -0.037 0.639 1.00 37.16 113 ALA A CA 1
ATOM 939 C C . ALA A 1 113 ? -3.177 -0.069 -0.721 1.00 37.16 113 ALA A C 1
ATOM 941 O O . ALA A 1 113 ? -3.727 0.938 -1.178 1.00 37.16 113 ALA A O 1
ATOM 942 N N . VAL A 1 114 ? -3.180 -1.215 -1.395 1.00 43.66 114 VAL A N 1
ATOM 943 C CA . VAL A 1 114 ? -3.693 -1.287 -2.769 1.00 43.66 114 VAL A CA 1
ATOM 944 C C . VAL A 1 114 ? -4.456 -2.593 -3.080 1.00 43.66 114 VAL A C 1
ATOM 946 O O . VAL A 1 114 ? -4.206 -3.628 -2.469 1.00 43.66 114 VAL A O 1
ATOM 949 N N . ARG A 1 115 ? -5.409 -2.545 -4.027 1.00 33.88 115 ARG A N 1
ATOM 950 C CA . ARG A 1 115 ? -6.393 -3.588 -4.406 1.00 33.88 115 ARG A CA 1
ATOM 951 C C . ARG A 1 115 ? -6.137 -4.165 -5.812 1.00 33.88 115 ARG A C 1
ATOM 953 O O . ARG A 1 115 ? -5.837 -3.413 -6.731 1.00 33.88 115 ARG A O 1
ATOM 960 N N . LEU A 1 116 ? -6.327 -5.473 -6.025 1.00 31.17 116 LEU A N 1
ATOM 961 C CA . LEU A 1 116 ? -6.127 -6.154 -7.327 1.00 31.17 116 LEU A CA 1
ATOM 962 C C . LEU A 1 116 ? -7.215 -5.846 -8.386 1.00 31.17 116 LEU A C 1
ATOM 964 O O . LEU A 1 116 ? -8.386 -5.669 -8.047 1.00 31.17 116 LEU A O 1
ATOM 968 N N . MET A 1 117 ? -6.838 -5.853 -9.675 1.00 33.50 117 MET A N 1
ATOM 969 C CA . MET A 1 117 ? -7.722 -5.624 -10.838 1.00 33.50 117 MET A CA 1
ATOM 970 C C . MET A 1 117 ? -7.752 -6.807 -11.827 1.00 33.50 117 MET A C 1
ATOM 972 O O . MET A 1 117 ? -6.704 -7.331 -12.193 1.00 33.50 117 MET A O 1
ATOM 976 N N . GLY A 1 118 ? -8.943 -7.161 -12.338 1.00 28.36 118 GLY A N 1
ATOM 977 C CA . GLY A 1 118 ? -9.152 -8.123 -13.442 1.00 28.36 118 GLY A CA 1
ATOM 978 C C . GLY A 1 118 ? -8.919 -7.514 -14.837 1.00 28.36 118 GLY A C 1
ATOM 979 O O . GLY A 1 118 ? -9.041 -6.303 -15.012 1.00 28.36 118 GLY A O 1
ATOM 980 N N . SER A 1 119 ? -8.517 -8.328 -15.818 1.00 33.88 119 SER A N 1
ATOM 981 C CA . SER A 1 119 ? -7.885 -7.962 -17.107 1.00 33.88 119 SER A CA 1
ATOM 982 C C . SER A 1 119 ? -8.821 -7.693 -18.301 1.00 33.88 119 SER A C 1
ATOM 984 O O . SER A 1 119 ? -9.858 -8.339 -18.409 1.00 33.88 119 SER A O 1
ATOM 986 N N . SER A 1 120 ? -8.356 -6.900 -19.287 1.00 26.67 120 SER A N 1
ATOM 987 C CA . SER A 1 120 ? -8.594 -7.160 -20.725 1.00 26.67 120 SER A CA 1
ATOM 988 C C . SER A 1 120 ? -7.586 -6.458 -21.674 1.00 26.67 120 SER A C 1
ATOM 990 O O . SER A 1 120 ? -7.295 -5.271 -21.540 1.00 26.67 120 SER A O 1
ATOM 992 N N . SER A 1 121 ? -7.151 -7.221 -22.691 1.00 29.50 121 SER A N 1
ATOM 993 C CA . SER A 1 121 ? -6.608 -6.853 -24.024 1.00 29.50 121 SER A CA 1
ATOM 994 C C . SER A 1 121 ? -5.153 -6.356 -24.227 1.00 29.50 121 SER A C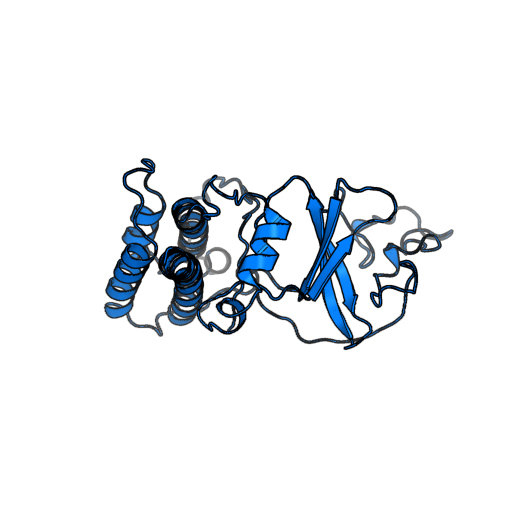 1
ATOM 996 O O . SER A 1 121 ? -4.474 -5.873 -23.330 1.00 29.50 121 SER A O 1
ATOM 998 N N . SER A 1 122 ? -4.670 -6.577 -25.462 1.00 34.19 122 SER A N 1
ATOM 999 C CA . SER A 1 122 ? -3.302 -6.934 -25.887 1.00 34.19 122 SER A CA 1
ATOM 1000 C C . SER A 1 122 ? -2.792 -6.149 -27.123 1.00 34.19 122 SER A C 1
ATOM 1002 O O . SER A 1 122 ? -3.569 -6.011 -28.059 1.00 34.19 122 SER A O 1
ATOM 1004 N N . LYS A 1 123 ? -1.486 -5.794 -27.223 1.00 28.47 123 LYS A N 1
ATOM 1005 C CA . LYS A 1 123 ? -0.561 -5.909 -28.416 1.00 28.47 123 LYS A CA 1
ATOM 1006 C C . LYS A 1 123 ? 0.899 -5.448 -28.111 1.00 28.47 123 LYS A C 1
ATOM 1008 O O . LYS A 1 123 ? 0.997 -4.514 -27.327 1.00 28.47 123 LYS A O 1
ATOM 1013 N N . PRO A 1 124 ? 1.966 -6.171 -28.547 1.00 34.22 124 PRO A N 1
ATOM 1014 C CA . PRO A 1 124 ? 3.339 -6.114 -27.982 1.00 34.22 124 PRO A CA 1
ATOM 1015 C C . PRO A 1 124 ? 4.162 -4.869 -28.378 1.00 34.22 124 PRO A C 1
ATOM 1017 O O . PRO A 1 124 ? 3.951 -4.365 -29.471 1.00 34.22 124 PRO A O 1
ATOM 1020 N N . ASP A 1 125 ? 5.098 -4.441 -27.508 1.00 36.41 125 ASP A N 1
ATOM 1021 C CA . ASP A 1 125 ? 5.985 -3.255 -27.634 1.00 36.41 125 ASP A CA 1
ATOM 1022 C C . ASP A 1 125 ? 7.360 -3.455 -26.940 1.00 36.41 125 ASP A C 1
ATOM 1024 O O . ASP A 1 125 ? 7.480 -4.353 -26.098 1.00 36.41 125 ASP A O 1
ATOM 1028 N N . PRO A 1 126 ? 8.400 -2.642 -27.251 1.00 38.31 126 PRO A N 1
ATOM 1029 C CA . PRO A 1 126 ? 9.781 -3.059 -27.476 1.00 38.31 126 PRO A CA 1
ATOM 1030 C C . PRO A 1 126 ? 10.674 -2.721 -26.274 1.00 38.31 126 PRO A C 1
ATOM 1032 O O . PRO A 1 126 ? 11.674 -2.010 -26.375 1.00 38.31 126 PRO A O 1
ATOM 1035 N N . PHE A 1 127 ? 10.341 -3.254 -25.104 1.00 42.62 127 PHE A N 1
ATOM 1036 C CA . PHE A 1 127 ? 11.434 -3.598 -24.193 1.00 42.62 127 PHE A CA 1
ATOM 1037 C C . PHE A 1 127 ? 12.281 -4.668 -24.901 1.00 42.62 127 PHE A C 1
ATOM 1039 O O . PHE A 1 127 ? 11.698 -5.386 -25.721 1.00 42.62 127 PHE A O 1
ATOM 1046 N N . PRO A 1 128 ? 13.604 -4.804 -24.665 1.00 44.44 128 PRO A N 1
ATOM 1047 C CA . PRO A 1 128 ? 14.370 -5.880 -25.287 1.00 44.44 128 PRO A CA 1
ATOM 1048 C C . PRO A 1 128 ? 13.552 -7.179 -25.181 1.00 44.44 128 PRO A C 1
ATOM 1050 O O . PRO A 1 128 ? 13.186 -7.551 -24.060 1.00 44.44 128 PRO A O 1
ATOM 1053 N N . PRO A 1 129 ? 13.184 -7.810 -26.317 1.00 45.34 129 PRO A N 1
ATOM 1054 C CA . PRO A 1 129 ? 12.099 -8.800 -26.416 1.00 45.34 129 PRO A CA 1
ATOM 1055 C C . PRO A 1 129 ? 12.293 -10.053 -25.547 1.00 45.34 129 PRO A C 1
ATOM 1057 O O . PRO A 1 129 ? 11.430 -10.923 -25.482 1.00 45.34 129 PRO A O 1
ATOM 1060 N N . ASN A 1 130 ? 13.408 -10.126 -24.827 1.00 54.91 130 ASN A N 1
ATOM 1061 C CA . ASN A 1 130 ? 13.925 -11.315 -24.183 1.00 54.91 130 ASN A CA 1
ATOM 1062 C C . ASN A 1 130 ? 13.608 -11.413 -22.684 1.00 54.91 130 ASN A C 1
ATOM 1064 O O . ASN A 1 130 ? 14.022 -12.387 -22.066 1.00 54.91 130 ASN A O 1
ATOM 1068 N N . ARG A 1 131 ? 12.897 -10.449 -22.075 1.00 71.69 131 ARG A N 1
ATOM 1069 C CA . ARG A 1 131 ? 12.529 -10.532 -20.641 1.00 71.69 131 ARG A CA 1
ATOM 1070 C C . ARG A 1 131 ? 11.056 -10.816 -20.353 1.00 71.69 131 ARG A C 1
ATOM 1072 O O . ARG A 1 131 ? 10.670 -10.870 -19.196 1.00 71.69 131 ARG A O 1
ATOM 1079 N N . GLY A 1 132 ? 10.229 -11.038 -21.377 1.00 86.50 132 GLY A N 1
ATOM 1080 C CA . GLY A 1 132 ? 8.854 -11.505 -21.165 1.00 86.50 132 GLY A CA 1
ATOM 1081 C C . GLY A 1 132 ? 7.878 -10.443 -20.643 1.00 86.50 132 GLY A C 1
ATOM 1082 O O . GLY A 1 132 ? 6.831 -10.804 -20.110 1.00 86.50 132 GLY A O 1
ATOM 1083 N N . TYR A 1 133 ? 8.178 -9.150 -20.811 1.00 86.94 133 TYR A N 1
ATOM 1084 C CA . TYR A 1 133 ? 7.290 -8.043 -20.444 1.00 86.94 133 TYR A CA 1
ATOM 1085 C C . TYR A 1 133 ? 7.008 -7.143 -21.634 1.00 86.94 133 TYR A C 1
ATOM 1087 O O . TYR A 1 133 ? 7.863 -6.890 -22.478 1.00 86.94 133 TYR A O 1
ATOM 1095 N N . LYS A 1 134 ? 5.787 -6.634 -21.669 1.00 86.56 134 LYS A N 1
ATOM 1096 C CA . LYS A 1 134 ? 5.234 -5.861 -22.767 1.00 86.56 134 LYS A CA 1
ATOM 1097 C C . LYS A 1 134 ? 4.767 -4.515 -22.252 1.00 86.56 134 LYS A C 1
ATOM 1099 O O . LYS A 1 134 ? 3.828 -4.443 -21.460 1.00 86.56 134 LYS A O 1
ATOM 1104 N N . LEU A 1 135 ? 5.445 -3.464 -22.687 1.00 84.50 135 LEU A N 1
ATOM 1105 C CA . LEU A 1 135 ? 5.126 -2.099 -22.288 1.00 84.50 135 LEU A CA 1
ATOM 1106 C C . LEU A 1 135 ? 3.937 -1.547 -23.078 1.00 84.50 135 LEU A C 1
ATOM 1108 O O . LEU A 1 135 ? 3.461 -2.153 -24.036 1.00 84.50 135 LEU A O 1
ATOM 1112 N N . ARG A 1 136 ? 3.449 -0.376 -22.663 1.00 79.94 136 ARG A N 1
ATOM 1113 C CA . ARG A 1 136 ? 2.504 0.403 -23.467 1.00 79.94 136 ARG A CA 1
ATOM 1114 C C . ARG A 1 136 ? 3.176 0.948 -24.739 1.00 79.94 136 ARG A C 1
ATOM 1116 O O . ARG A 1 136 ? 4.331 1.367 -24.648 1.00 79.94 136 ARG A O 1
ATOM 1123 N N . PRO A 1 137 ? 2.418 1.135 -25.838 1.00 81.44 137 PRO A N 1
ATOM 1124 C CA . PRO A 1 137 ? 2.929 1.726 -27.079 1.00 81.44 137 PRO A CA 1
ATOM 1125 C C . PRO A 1 137 ? 3.659 3.040 -26.927 1.00 81.44 137 PRO A C 1
ATOM 1127 O O . PRO A 1 137 ? 4.656 3.259 -27.595 1.00 81.44 137 PRO A O 1
ATOM 1130 N N . ARG A 1 138 ? 3.243 3.880 -25.979 1.00 78.75 138 ARG A N 1
ATOM 1131 C CA . ARG A 1 138 ? 3.883 5.175 -25.721 1.00 78.75 138 ARG A CA 1
ATOM 1132 C C . ARG A 1 138 ? 5.377 5.117 -25.378 1.00 78.75 138 ARG A C 1
ATOM 1134 O O . ARG A 1 138 ? 6.026 6.153 -25.402 1.00 78.75 138 ARG A O 1
ATOM 1141 N N . TYR A 1 139 ? 5.889 3.947 -25.002 1.00 75.25 139 TYR A N 1
ATOM 1142 C CA . TYR A 1 139 ? 7.298 3.738 -24.672 1.00 75.25 139 TYR A CA 1
ATOM 1143 C C . TYR A 1 139 ? 8.108 3.161 -25.848 1.00 75.25 139 TYR A C 1
ATOM 1145 O O . TYR A 1 139 ? 9.317 2.996 -25.718 1.00 75.25 139 TYR A O 1
ATOM 1153 N N . HIS A 1 140 ? 7.472 2.858 -26.988 1.00 73.62 140 HIS A N 1
ATOM 1154 C CA . HIS A 1 140 ? 8.159 2.446 -28.213 1.00 73.62 140 HIS A CA 1
ATOM 1155 C C . HIS A 1 140 ? 8.863 3.662 -28.846 1.00 73.62 140 HIS A C 1
ATOM 1157 O O . HIS A 1 140 ? 8.223 4.706 -28.982 1.00 73.62 140 HIS A O 1
ATOM 1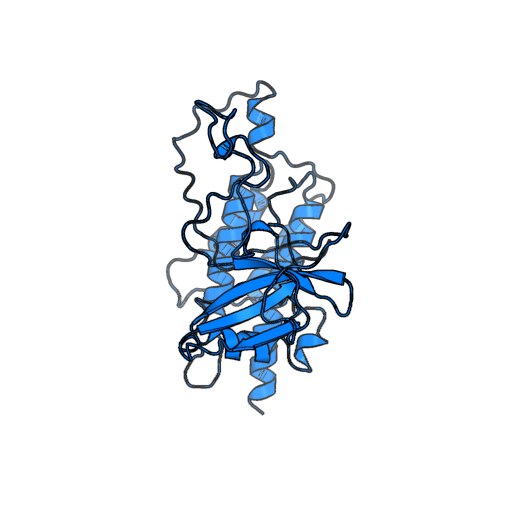163 N N . PRO A 1 141 ? 10.134 3.557 -29.286 1.00 72.56 141 PRO A N 1
ATOM 1164 C CA . PRO A 1 141 ? 10.857 4.666 -29.924 1.00 72.56 141 PRO A CA 1
ATOM 1165 C C . PRO A 1 141 ? 10.114 5.290 -31.115 1.00 72.56 141 PRO A C 1
ATOM 1167 O O . PRO A 1 141 ? 10.028 6.507 -31.233 1.00 72.56 141 PRO A O 1
ATOM 1170 N N . ASP A 1 142 ? 9.511 4.449 -31.955 1.00 79.25 142 ASP A N 1
ATOM 1171 C CA . ASP A 1 142 ? 8.712 4.879 -33.113 1.00 79.25 142 ASP A CA 1
ATOM 1172 C C . ASP A 1 142 ? 7.276 5.339 -32.790 1.00 79.25 142 ASP A C 1
ATOM 1174 O O . ASP A 1 142 ? 6.501 5.642 -33.705 1.00 79.25 142 ASP A O 1
ATOM 1178 N N . TRP A 1 143 ? 6.870 5.381 -31.516 1.00 83.31 143 TRP A N 1
ATOM 1179 C CA . TRP A 1 143 ? 5.516 5.794 -31.166 1.00 83.31 143 TRP A CA 1
ATOM 1180 C C . TRP A 1 143 ? 5.288 7.277 -31.439 1.00 83.31 143 TRP A C 1
ATOM 1182 O O . TRP A 1 143 ? 6.065 8.146 -31.044 1.00 83.31 143 TRP A O 1
ATOM 1192 N N . LYS A 1 144 ? 4.156 7.570 -32.083 1.00 83.25 144 LYS A N 1
ATOM 1193 C CA . LYS A 1 144 ? 3.725 8.934 -32.378 1.00 83.25 144 LYS A CA 1
ATOM 1194 C C . LYS A 1 144 ? 2.513 9.286 -31.517 1.00 83.25 144 LYS A C 1
ATOM 1196 O O . LYS A 1 144 ? 1.507 8.577 -31.592 1.00 83.25 144 LYS A O 1
ATOM 1201 N N . PRO A 1 145 ? 2.568 10.378 -30.737 1.00 82.69 145 PRO A N 1
ATOM 1202 C CA . PRO A 1 145 ? 1.446 10.797 -29.913 1.00 82.69 145 PRO A CA 1
ATOM 1203 C C . PRO A 1 145 ? 0.233 11.161 -30.758 1.00 82.69 145 PRO A C 1
ATOM 1205 O O . PRO A 1 145 ? 0.351 11.867 -31.765 1.00 82.69 145 PRO A O 1
ATOM 1208 N N . SER A 1 146 ? -0.956 10.751 -30.312 1.00 84.06 146 SER A N 1
ATOM 1209 C CA . SER A 1 146 ? -2.180 10.925 -31.090 1.00 84.06 146 SER A CA 1
ATOM 1210 C C . SER A 1 146 ? -2.544 12.391 -31.324 1.00 84.06 146 SER A C 1
ATOM 1212 O O . SER A 1 146 ? -3.297 12.682 -32.246 1.00 84.06 146 SER A O 1
ATOM 1214 N N . TRP A 1 147 ? -2.020 13.336 -30.543 1.00 84.19 147 TRP A N 1
ATOM 1215 C CA . TRP A 1 147 ? -2.238 14.777 -30.729 1.00 84.19 147 TRP A CA 1
ATOM 1216 C C . TRP A 1 147 ? -1.282 15.433 -31.737 1.00 84.19 147 TRP A C 1
ATOM 1218 O O . TRP A 1 147 ? -1.392 16.635 -31.965 1.00 84.19 147 TRP A O 1
ATOM 1228 N N . THR A 1 148 ? -0.380 14.676 -32.369 1.00 77.69 148 THR A N 1
ATOM 1229 C CA . THR A 1 148 ? 0.497 15.182 -33.437 1.00 77.69 148 THR A CA 1
ATOM 1230 C C . THR A 1 148 ? -0.018 14.771 -34.815 1.00 77.69 148 THR A C 1
ATOM 1232 O O . THR A 1 148 ? -0.461 13.644 -35.018 1.00 77.69 148 THR A O 1
ATOM 1235 N N . GLY A 1 149 ? -0.015 15.702 -35.769 1.00 76.81 149 GLY A N 1
ATOM 1236 C CA . GLY A 1 149 ? -0.420 15.434 -37.148 1.00 76.81 149 GLY A CA 1
ATOM 1237 C C . GLY A 1 149 ? -0.751 16.708 -37.930 1.00 76.81 149 GLY A C 1
ATOM 1238 O O . GLY A 1 149 ? -1.050 17.735 -37.322 1.00 76.81 149 GLY A O 1
ATOM 1239 N N . PRO A 1 150 ? -0.745 16.644 -39.273 1.00 72.06 150 PRO A N 1
ATOM 1240 C CA . PRO A 1 150 ? -0.892 17.818 -40.141 1.00 72.06 150 PRO A CA 1
ATOM 1241 C C . PRO A 1 150 ? -2.244 18.541 -40.006 1.00 72.06 150 PRO A C 1
ATOM 1243 O O . PRO A 1 150 ? -2.367 19.682 -40.433 1.00 72.06 150 PRO A O 1
ATOM 1246 N N . LEU A 1 151 ? -3.247 17.903 -39.392 1.00 74.69 151 LEU A N 1
ATOM 1247 C CA . LEU A 1 151 ? -4.592 18.453 -39.178 1.00 74.69 151 LEU A CA 1
ATOM 1248 C C . LEU A 1 151 ? -4.887 18.809 -37.707 1.00 74.69 151 LEU A C 1
ATOM 1250 O O . LEU A 1 151 ? -6.026 19.124 -37.370 1.00 74.69 151 LEU A O 1
ATOM 1254 N N . LYS A 1 152 ? -3.898 18.729 -36.803 1.00 72.25 152 LYS A N 1
ATOM 1255 C CA . LYS A 1 152 ? -4.093 18.924 -35.354 1.00 72.25 152 LYS A CA 1
ATOM 1256 C C . LYS A 1 152 ? -3.503 20.253 -34.882 1.00 72.25 152 LYS A C 1
ATOM 1258 O O . LYS A 1 152 ? -2.408 20.303 -34.334 1.00 72.25 152 LYS A O 1
ATOM 1263 N N . PHE A 1 153 ? -4.264 21.331 -35.067 1.00 70.12 153 PHE A N 1
ATOM 1264 C CA . PHE A 1 153 ? -3.924 22.677 -34.591 1.00 70.12 153 PHE A CA 1
ATOM 1265 C C . PHE A 1 153 ? -4.596 22.967 -33.240 1.00 70.12 153 PHE A C 1
ATOM 1267 O O . PHE A 1 153 ? -5.756 22.616 -33.038 1.00 70.12 153 PHE A O 1
ATOM 1274 N N . ASN A 1 154 ? -3.886 23.609 -32.304 1.00 73.44 154 ASN A N 1
ATOM 1275 C CA . ASN A 1 154 ? -4.390 23.979 -30.965 1.00 73.44 154 ASN A CA 1
ATOM 1276 C C . ASN A 1 154 ? -4.928 22.822 -30.097 1.00 73.44 154 ASN A C 1
ATOM 1278 O O . ASN A 1 154 ? -5.685 23.034 -29.145 1.00 73.44 154 ASN A O 1
ATOM 1282 N N . VAL A 1 155 ? -4.511 21.589 -30.378 1.00 78.56 155 VAL A N 1
ATOM 1283 C CA . VAL A 1 155 ? -4.925 20.418 -29.608 1.00 78.56 155 VAL A CA 1
ATOM 1284 C C . VAL A 1 155 ? -4.106 20.331 -28.322 1.00 78.56 155 VAL A C 1
ATOM 1286 O O . VAL A 1 155 ? -2.880 20.248 -28.349 1.00 78.56 155 VAL A O 1
ATOM 1289 N N . ARG A 1 156 ? -4.782 20.354 -27.169 1.00 79.50 156 ARG A N 1
ATOM 1290 C CA . ARG A 1 156 ? -4.120 20.205 -25.868 1.00 79.50 156 ARG A CA 1
ATOM 1291 C C . ARG A 1 156 ? -3.813 18.723 -25.618 1.00 79.50 156 ARG A C 1
ATOM 1293 O O . ARG A 1 156 ? -4.768 17.951 -25.535 1.00 79.50 156 ARG A O 1
ATOM 1300 N N . PRO A 1 157 ? -2.543 18.329 -25.397 1.00 79.50 157 PRO A N 1
ATOM 1301 C CA . PRO A 1 157 ? -2.163 16.929 -25.184 1.00 79.50 157 PRO A CA 1
ATOM 1302 C C . PRO A 1 157 ? -2.992 16.226 -24.101 1.00 79.50 157 PRO A C 1
ATOM 1304 O O . PRO A 1 157 ? -3.501 15.137 -24.316 1.00 79.50 157 PRO A O 1
ATOM 1307 N N . ARG A 1 158 ? -3.257 16.915 -22.984 1.00 78.44 158 ARG A N 1
ATOM 1308 C CA . ARG A 1 158 ? -4.073 16.427 -21.856 1.00 78.44 158 ARG A CA 1
ATOM 1309 C C . ARG A 1 158 ? -5.505 15.983 -22.186 1.00 78.44 158 ARG A C 1
ATOM 1311 O O . ARG A 1 158 ? -6.153 15.395 -21.330 1.00 78.44 158 ARG A O 1
ATOM 1318 N N . ASN A 1 159 ? -6.018 16.303 -23.373 1.00 82.06 159 ASN A N 1
ATOM 1319 C CA . ASN A 1 159 ? -7.344 15.871 -23.813 1.00 82.06 159 ASN A CA 1
ATOM 1320 C C . ASN A 1 159 ? -7.319 14.482 -24.479 1.00 82.06 159 ASN A C 1
ATOM 1322 O O . ASN A 1 159 ? -8.367 13.995 -24.892 1.00 82.06 159 ASN A O 1
ATOM 1326 N N . HIS A 1 160 ? -6.145 13.866 -24.616 1.00 80.25 160 HIS A N 1
ATOM 1327 C CA . HIS A 1 160 ? -5.970 12.577 -25.266 1.00 80.25 160 HIS A CA 1
ATOM 1328 C C . HIS A 1 160 ? -5.698 11.471 -24.246 1.00 80.25 160 HIS A C 1
ATOM 1330 O O . HIS A 1 160 ? -4.926 11.655 -23.310 1.00 80.25 160 HIS A O 1
ATOM 1336 N N . GLU A 1 161 ? -6.312 10.304 -24.439 1.00 74.94 161 GLU A N 1
ATOM 1337 C CA . GLU A 1 161 ? -6.157 9.142 -23.549 1.00 74.94 161 GLU A CA 1
ATOM 1338 C C . GLU A 1 161 ? -4.708 8.633 -23.490 1.00 74.94 161 GLU A C 1
ATOM 1340 O O . GLU A 1 161 ? -4.238 8.129 -22.469 1.00 74.94 161 GLU A O 1
ATOM 1345 N N . ASP A 1 162 ? -3.971 8.782 -24.589 1.00 77.38 162 ASP A N 1
ATOM 1346 C CA . ASP A 1 162 ? -2.577 8.382 -24.690 1.00 77.38 162 ASP A CA 1
ATOM 1347 C C . ASP A 1 162 ? -1.596 9.433 -24.140 1.00 77.38 162 ASP A C 1
ATOM 1349 O O . ASP A 1 162 ? -0.381 9.233 -24.194 1.00 77.38 162 ASP A O 1
ATOM 1353 N N . TYR A 1 163 ? -2.094 10.523 -23.563 1.00 76.19 163 TYR A N 1
ATOM 1354 C CA . TYR A 1 163 ? -1.262 11.498 -22.881 1.00 76.19 163 TYR A CA 1
ATOM 1355 C C . TYR A 1 163 ? -0.921 11.060 -21.453 1.00 76.19 163 TYR A C 1
ATOM 1357 O O . TYR A 1 163 ? -1.756 10.534 -20.721 1.00 76.19 163 TYR A O 1
ATOM 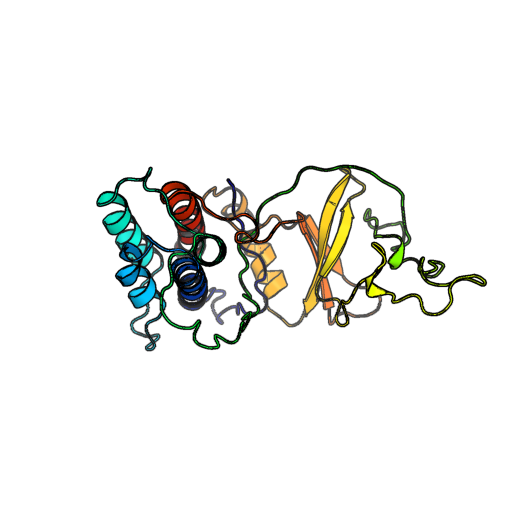1365 N N . SER A 1 164 ? 0.321 11.312 -21.033 1.00 69.69 164 SER A N 1
ATOM 1366 C CA . SER A 1 164 ? 0.791 11.052 -19.672 1.00 69.69 164 SER A CA 1
ATOM 1367 C C . SER A 1 164 ? 1.516 12.275 -19.117 1.00 69.69 164 SER A C 1
ATOM 1369 O O . SER A 1 164 ? 2.410 12.822 -19.758 1.00 69.69 164 SER A O 1
ATOM 1371 N N . HIS A 1 165 ? 1.134 12.695 -17.910 1.00 61.69 165 HIS A N 1
ATOM 1372 C CA . HIS A 1 165 ? 1.754 13.808 -17.180 1.00 61.69 165 HIS A CA 1
ATOM 1373 C C . HIS A 1 165 ? 3.012 13.394 -16.385 1.00 61.69 165 HIS A C 1
ATOM 1375 O O . HIS A 1 165 ? 3.584 14.229 -15.683 1.00 61.69 165 HIS A O 1
ATOM 1381 N N . ILE A 1 166 ? 3.430 12.124 -16.445 1.00 57.06 166 ILE A N 1
ATOM 1382 C CA . ILE A 1 166 ? 4.501 11.577 -15.598 1.00 57.06 166 ILE A CA 1
ATOM 1383 C C . ILE A 1 166 ? 5.858 12.139 -16.054 1.00 57.06 166 ILE A C 1
ATOM 1385 O O . ILE A 1 166 ? 6.380 11.733 -17.087 1.00 57.06 166 ILE A O 1
ATOM 1389 N N . LYS A 1 167 ? 6.408 13.090 -15.286 1.00 44.81 167 LYS A N 1
ATOM 1390 C CA . LYS A 1 167 ? 7.730 13.702 -15.525 1.00 44.81 167 LYS A CA 1
ATOM 1391 C C . LYS A 1 167 ? 8.897 12.885 -14.955 1.00 44.81 167 LYS A C 1
ATOM 1393 O O . LYS A 1 167 ? 10.000 12.983 -15.469 1.00 44.81 167 LYS A O 1
ATOM 1398 N N . GLU A 1 168 ? 8.642 12.071 -13.934 1.00 47.94 168 GLU A N 1
ATOM 1399 C CA . GLU A 1 168 ? 9.623 11.214 -13.259 1.00 47.94 168 GLU A CA 1
ATOM 1400 C C . GLU A 1 168 ? 9.021 9.805 -13.176 1.00 47.94 168 GLU A C 1
ATOM 1402 O O . GLU A 1 168 ? 8.005 9.592 -12.510 1.00 47.94 168 GLU A O 1
ATOM 1407 N N . LEU A 1 169 ? 9.582 8.857 -13.931 1.00 54.44 169 LEU A N 1
ATOM 1408 C CA . LEU A 1 169 ? 9.079 7.485 -14.063 1.00 54.44 169 LEU A CA 1
ATOM 1409 C C . LEU A 1 169 ? 9.422 6.658 -12.813 1.00 54.44 169 LEU A C 1
ATOM 1411 O O . LEU A 1 169 ? 10.230 5.741 -12.878 1.00 54.44 169 LEU A O 1
ATOM 1415 N N . ALA A 1 170 ? 8.805 6.962 -11.670 1.00 67.25 170 ALA A N 1
ATOM 1416 C CA . ALA A 1 170 ? 8.945 6.113 -10.483 1.00 67.25 170 ALA A CA 1
ATOM 1417 C C . ALA A 1 170 ? 8.291 4.734 -10.698 1.00 67.25 170 ALA A C 1
ATOM 1419 O O . ALA A 1 170 ? 8.740 3.735 -10.144 1.00 67.25 170 ALA A O 1
ATOM 1420 N N . ALA A 1 171 ? 7.244 4.665 -11.528 1.00 77.50 171 ALA A N 1
ATOM 1421 C CA . ALA A 1 171 ? 6.592 3.417 -11.902 1.00 77.50 171 ALA A CA 1
ATOM 1422 C C . ALA A 1 171 ? 5.888 3.513 -13.266 1.00 77.50 171 ALA A C 1
ATOM 1424 O O . ALA A 1 171 ? 5.323 4.556 -13.610 1.00 77.50 171 ALA A O 1
ATOM 1425 N N . ILE A 1 172 ? 5.878 2.411 -14.018 1.00 81.88 172 ILE A N 1
ATOM 1426 C CA . ILE A 1 172 ? 5.110 2.244 -15.264 1.00 81.88 172 ILE A CA 1
ATOM 1427 C C . ILE A 1 172 ? 4.351 0.923 -15.257 1.00 81.88 172 ILE A C 1
ATOM 1429 O O . ILE A 1 172 ? 4.754 -0.019 -14.583 1.00 81.88 172 ILE A O 1
ATOM 1433 N N . ASP A 1 173 ? 3.264 0.821 -16.014 1.00 85.50 173 ASP A N 1
ATOM 1434 C CA . ASP A 1 173 ? 2.544 -0.439 -16.172 1.00 85.50 173 ASP A CA 1
ATOM 1435 C C . ASP A 1 173 ? 2.986 -1.218 -17.419 1.00 85.50 173 ASP A C 1
ATOM 1437 O O . ASP A 1 173 ? 3.358 -0.650 -18.451 1.00 85.50 173 ASP A O 1
ATOM 1441 N N . ALA A 1 174 ? 2.917 -2.541 -17.310 1.00 87.88 174 ALA A N 1
ATOM 1442 C CA . ALA A 1 174 ? 3.260 -3.488 -18.359 1.00 87.88 174 ALA A CA 1
ATOM 1443 C C . ALA A 1 174 ? 2.344 -4.722 -18.306 1.00 87.88 174 ALA A C 1
ATOM 1445 O O . ALA A 1 174 ? 1.547 -4.908 -17.385 1.00 87.88 174 ALA A O 1
ATOM 1446 N N . ILE A 1 175 ? 2.470 -5.588 -19.307 1.00 89.94 175 ILE A N 1
ATOM 1447 C CA . ILE A 1 175 ? 1.841 -6.907 -19.357 1.00 89.94 175 ILE A CA 1
ATOM 1448 C C . ILE A 1 175 ? 2.945 -7.959 -19.287 1.00 89.94 175 ILE A C 1
ATOM 1450 O O . ILE A 1 175 ? 3.857 -7.958 -20.115 1.00 89.94 175 ILE A O 1
ATOM 1454 N N . ARG A 1 176 ? 2.862 -8.875 -18.324 1.00 90.12 176 ARG A N 1
ATOM 1455 C CA . ARG A 1 176 ? 3.724 -10.057 -18.268 1.00 90.12 176 ARG A CA 1
ATOM 1456 C C . ARG A 1 176 ? 3.254 -11.061 -19.317 1.00 90.12 176 ARG A C 1
ATOM 1458 O O . ARG A 1 176 ? 2.097 -11.461 -19.323 1.00 90.12 176 ARG A O 1
ATOM 1465 N N . LEU A 1 177 ? 4.135 -11.454 -20.229 1.00 90.38 177 LEU A N 1
ATOM 1466 C CA . LEU A 1 177 ? 3.782 -12.275 -21.390 1.00 90.38 177 LEU A CA 1
ATOM 1467 C C . LEU A 1 177 ? 3.514 -13.741 -21.039 1.00 90.38 177 LEU A C 1
ATOM 1469 O O . LEU A 1 177 ? 2.762 -14.390 -21.756 1.00 90.38 177 LEU A O 1
ATOM 1473 N N . SER A 1 178 ? 4.092 -14.252 -19.949 1.00 90.88 178 SER A N 1
ATOM 1474 C CA . SER A 1 178 ? 3.927 -15.654 -19.544 1.00 90.88 178 SER A CA 1
ATOM 1475 C C . SER A 1 178 ? 2.496 -16.009 -19.135 1.00 90.88 178 SER A C 1
ATOM 1477 O O . SER A 1 178 ? 2.077 -17.143 -19.328 1.00 90.88 178 SER A O 1
ATOM 1479 N N . ASP A 1 179 ? 1.757 -15.058 -18.558 1.00 90.56 179 ASP A N 1
ATOM 1480 C CA . ASP A 1 179 ? 0.411 -15.266 -17.999 1.00 90.56 179 ASP A CA 1
ATOM 1481 C C . ASP A 1 179 ? -0.592 -14.159 -18.388 1.00 90.56 179 ASP A C 1
ATOM 1483 O O . ASP A 1 179 ? -1.745 -14.180 -17.963 1.00 90.56 179 ASP A O 1
ATOM 1487 N N . ASN A 1 180 ? -0.172 -13.196 -19.216 1.00 89.69 180 ASN A N 1
ATOM 1488 C CA . ASN A 1 180 ? -0.955 -12.034 -19.643 1.00 89.69 180 ASN A CA 1
ATOM 1489 C C . ASN A 1 180 ? -1.455 -11.146 -18.477 1.00 89.69 180 ASN A C 1
ATOM 1491 O O . ASN A 1 180 ? -2.446 -10.421 -18.615 1.00 89.69 180 ASN A O 1
ATOM 1495 N N . THR A 1 181 ? -0.764 -11.167 -17.333 1.00 89.31 181 THR A N 1
ATOM 1496 C CA . THR A 1 181 ? -1.116 -10.369 -16.149 1.00 89.31 181 THR A CA 1
ATOM 1497 C C . THR A 1 181 ? -0.636 -8.927 -16.284 1.00 89.31 181 THR A C 1
ATOM 1499 O O . THR A 1 181 ? 0.471 -8.661 -16.758 1.00 89.31 181 THR A O 1
ATOM 1502 N N . ARG A 1 182 ? -1.453 -7.972 -15.820 1.00 90.12 182 ARG A N 1
ATOM 1503 C CA . ARG A 1 182 ? -1.039 -6.569 -15.683 1.00 90.12 182 ARG A CA 1
ATOM 1504 C C . ARG A 1 182 ? -0.119 -6.400 -14.480 1.00 90.12 182 ARG A C 1
ATOM 1506 O O . ARG A 1 182 ? -0.486 -6.749 -13.359 1.00 90.12 182 ARG A O 1
ATOM 1513 N N . VAL A 1 183 ? 1.045 -5.818 -14.720 1.00 91.12 183 VAL A N 1
ATOM 1514 C CA . VAL A 1 183 ? 2.083 -5.593 -13.715 1.00 91.12 183 VAL A CA 1
ATOM 1515 C C . VAL A 1 183 ? 2.486 -4.128 -13.680 1.00 91.12 183 VAL A C 1
ATOM 1517 O O . VAL A 1 183 ? 2.259 -3.378 -14.631 1.00 91.12 183 VAL A O 1
ATOM 1520 N N . VAL A 1 184 ? 3.096 -3.732 -12.574 1.00 89.81 184 VAL A N 1
ATOM 1521 C CA . VAL A 1 184 ? 3.794 -2.463 -12.413 1.00 89.81 184 VAL A CA 1
ATOM 1522 C C . VAL A 1 184 ? 5.289 -2.750 -12.355 1.00 89.81 184 VAL A C 1
ATOM 1524 O O . VAL A 1 184 ? 5.724 -3.676 -11.673 1.00 89.81 184 VAL A O 1
ATOM 1527 N N . LEU A 1 185 ? 6.053 -1.947 -13.088 1.00 88.12 185 LEU A N 1
ATOM 1528 C CA . LEU A 1 185 ? 7.505 -1.874 -13.063 1.00 88.12 185 LEU A CA 1
ATOM 1529 C C . LEU A 1 185 ? 7.875 -0.618 -12.271 1.00 88.12 185 LEU A C 1
ATOM 1531 O O . LEU A 1 185 ? 7.722 0.492 -12.785 1.00 88.12 185 LEU A O 1
ATOM 1535 N N . LYS A 1 186 ? 8.299 -0.786 -11.017 1.00 87.56 186 LYS A N 1
ATOM 1536 C CA . LYS A 1 186 ? 8.728 0.318 -10.144 1.00 87.56 186 LYS A CA 1
ATOM 1537 C C . LYS A 1 186 ? 10.241 0.475 -10.226 1.00 87.56 186 LYS A C 1
ATOM 1539 O O . LYS A 1 186 ? 10.956 -0.503 -10.036 1.00 87.56 186 LYS A O 1
ATOM 1544 N N . TYR A 1 187 ? 10.711 1.690 -10.477 1.00 85.38 187 TYR A N 1
ATOM 1545 C CA . TYR A 1 187 ? 12.128 2.032 -10.440 1.00 85.38 187 TYR A CA 1
ATOM 1546 C C . TYR A 1 187 ? 12.592 2.182 -8.992 1.00 85.38 187 TYR A C 1
ATOM 1548 O O . TYR A 1 187 ? 11.971 2.915 -8.222 1.00 85.38 187 TYR A O 1
ATOM 1556 N N . VAL A 1 188 ? 13.668 1.488 -8.627 1.00 87.06 188 VAL A N 1
ATOM 1557 C CA . VAL A 1 188 ? 14.223 1.490 -7.268 1.00 87.06 188 VAL A CA 1
ATOM 1558 C C . VAL A 1 188 ? 15.742 1.611 -7.300 1.00 87.06 188 VAL A C 1
ATOM 1560 O O . VAL A 1 188 ? 16.388 1.109 -8.220 1.00 87.06 188 VAL A O 1
ATOM 1563 N N . SER A 1 189 ? 16.309 2.269 -6.288 1.00 87.25 189 SER A N 1
ATOM 1564 C CA . SER A 1 189 ? 17.761 2.357 -6.099 1.00 87.25 189 SER A CA 1
ATOM 1565 C C . SER A 1 189 ? 18.303 1.037 -5.556 1.00 87.25 189 SER A C 1
ATOM 1567 O O . SER A 1 189 ? 17.767 0.498 -4.586 1.00 87.25 189 SER A O 1
ATOM 1569 N N . THR A 1 190 ? 19.385 0.529 -6.139 1.00 88.50 190 THR A N 1
ATOM 1570 C CA . THR A 1 190 ? 20.071 -0.679 -5.643 1.00 88.50 190 THR A CA 1
ATOM 1571 C C . THR A 1 190 ? 20.878 -0.424 -4.374 1.00 88.50 190 THR A C 1
ATOM 1573 O O . THR A 1 190 ? 21.181 -1.375 -3.660 1.00 88.50 190 THR A O 1
ATOM 1576 N N . ALA A 1 191 ? 21.191 0.839 -4.071 1.00 87.75 191 ALA A N 1
ATOM 1577 C CA . ALA A 1 191 ? 21.851 1.236 -2.829 1.00 87.75 191 ALA A CA 1
ATOM 1578 C C . ALA A 1 191 ? 20.894 1.268 -1.623 1.00 87.75 191 ALA A C 1
ATOM 1580 O O . ALA A 1 191 ? 21.352 1.392 -0.492 1.00 87.75 191 ALA A O 1
ATOM 1581 N N . SER A 1 192 ? 19.579 1.188 -1.857 1.00 85.62 192 SER A N 1
ATOM 1582 C CA . SER A 1 192 ? 18.569 1.133 -0.794 1.00 85.62 192 SER A CA 1
ATOM 1583 C C . SER A 1 192 ? 18.299 -0.299 -0.333 1.00 85.62 192 SER A C 1
ATOM 1585 O O . SER A 1 192 ? 18.447 -1.254 -1.100 1.00 85.62 192 SER A O 1
ATOM 1587 N N . ASP A 1 193 ? 17.791 -0.443 0.889 1.00 84.62 193 ASP A N 1
ATOM 1588 C CA . ASP A 1 193 ? 17.376 -1.738 1.430 1.00 84.62 193 ASP A CA 1
ATOM 1589 C C . ASP A 1 193 ? 16.047 -2.256 0.859 1.00 84.62 193 ASP A C 1
ATOM 1591 O O . ASP A 1 193 ? 15.642 -3.378 1.176 1.00 84.62 193 ASP A O 1
ATOM 1595 N N . GLU A 1 194 ? 15.387 -1.512 -0.036 1.00 86.25 194 GLU A N 1
ATOM 1596 C CA . GLU A 1 194 ? 14.076 -1.889 -0.569 1.00 86.25 194 GLU A CA 1
ATOM 1597 C C . GLU A 1 194 ? 14.104 -3.270 -1.244 1.00 86.25 194 GLU A C 1
ATOM 1599 O O . GLU A 1 194 ? 13.273 -4.118 -0.925 1.00 86.25 194 GLU A O 1
ATOM 1604 N N . ILE A 1 195 ? 15.070 -3.551 -2.132 1.00 88.94 195 ILE A N 1
ATOM 1605 C CA . ILE A 1 195 ? 15.164 -4.860 -2.812 1.00 88.94 195 ILE A CA 1
ATOM 1606 C C . ILE A 1 195 ? 15.424 -5.995 -1.798 1.00 88.94 195 ILE A C 1
ATOM 1608 O O . ILE A 1 195 ? 14.689 -6.992 -1.828 1.00 88.94 195 ILE A O 1
ATOM 1612 N N . PRO A 1 196 ? 16.435 -5.899 -0.905 1.00 88.44 196 PRO A N 1
ATOM 1613 C CA . PRO A 1 196 ? 16.639 -6.892 0.145 1.00 88.44 196 PRO A CA 1
ATOM 1614 C C . PRO A 1 196 ? 15.417 -7.116 1.049 1.00 88.44 196 PRO A C 1
ATOM 1616 O O . PRO A 1 196 ? 15.108 -8.265 1.376 1.00 88.44 196 PRO A O 1
ATOM 1619 N N . ILE A 1 197 ? 14.722 -6.057 1.468 1.00 84.06 197 ILE A N 1
ATOM 1620 C CA . ILE A 1 197 ? 13.525 -6.140 2.320 1.00 84.06 197 ILE A CA 1
ATOM 1621 C C . ILE A 1 197 ? 12.395 -6.855 1.582 1.00 84.06 197 ILE A C 1
ATOM 1623 O O . ILE A 1 197 ? 11.835 -7.820 2.100 1.00 84.06 197 ILE A O 1
ATOM 1627 N N . PHE A 1 198 ? 12.111 -6.460 0.342 1.00 87.62 198 PHE A N 1
ATOM 1628 C CA . PHE A 1 198 ? 11.057 -7.072 -0.464 1.00 87.62 198 PHE A CA 1
ATOM 1629 C C . PHE A 1 198 ? 11.305 -8.567 -0.686 1.00 87.62 198 PHE A C 1
ATOM 1631 O O . PHE A 1 198 ? 10.388 -9.379 -0.563 1.00 87.62 198 PHE A O 1
ATOM 1638 N N . ARG A 1 199 ? 12.554 -8.953 -0.986 1.00 89.94 199 ARG A N 1
ATOM 1639 C CA . ARG A 1 199 ? 12.941 -10.364 -1.147 1.00 89.94 199 ARG A CA 1
ATOM 1640 C C . ARG A 1 199 ? 12.751 -11.164 0.136 1.00 89.94 199 ARG A C 1
ATOM 1642 O O . ARG A 1 199 ? 12.271 -12.287 0.062 1.00 89.94 199 ARG A O 1
ATOM 1649 N N . TYR A 1 200 ? 13.094 -10.590 1.287 1.00 86.38 200 TYR A N 1
ATOM 1650 C CA . TYR A 1 200 ? 12.877 -11.226 2.586 1.00 86.38 200 TYR A CA 1
ATOM 1651 C C . TYR A 1 200 ? 11.384 -11.407 2.882 1.00 86.38 200 TYR A C 1
ATOM 1653 O O . TYR A 1 200 ? 10.927 -12.509 3.161 1.00 86.38 200 TYR A O 1
ATOM 1661 N N . LEU A 1 201 ? 10.586 -10.352 2.725 1.00 85.62 201 LEU A N 1
ATOM 1662 C CA . LEU A 1 201 ? 9.144 -10.412 2.968 1.00 85.62 201 LEU A CA 1
ATOM 1663 C C . LEU A 1 201 ? 8.400 -11.338 1.994 1.00 85.62 201 LEU A C 1
ATOM 1665 O O . LEU A 1 201 ? 7.286 -11.763 2.285 1.00 85.62 201 LEU A O 1
ATOM 1669 N N . THR A 1 202 ? 8.997 -11.661 0.847 1.00 89.38 202 THR A N 1
ATOM 1670 C CA . THR A 1 202 ? 8.431 -12.581 -0.152 1.00 89.38 202 THR A CA 1
ATOM 1671 C C . THR A 1 202 ? 9.114 -13.950 -0.181 1.00 89.38 202 THR A C 1
ATOM 1673 O O . THR A 1 202 ? 8.766 -14.779 -1.026 1.00 89.38 202 THR A O 1
ATOM 1676 N N . SER A 1 203 ? 10.040 -14.235 0.742 1.00 89.12 203 SER A N 1
ATOM 1677 C CA . SER A 1 203 ? 10.630 -15.566 0.897 1.00 89.12 203 SER A CA 1
ATOM 1678 C C . SER A 1 203 ? 9.749 -16.474 1.754 1.00 89.12 203 SER A C 1
ATOM 1680 O O . SER A 1 203 ? 8.913 -16.018 2.534 1.00 89.12 203 SER A O 1
ATOM 1682 N N . GLU A 1 204 ? 9.941 -17.787 1.645 1.00 86.69 204 GLU A N 1
ATOM 1683 C CA . GLU A 1 204 ? 9.379 -18.709 2.636 1.00 86.69 204 GLU A CA 1
ATOM 1684 C C . GLU A 1 204 ? 10.103 -18.549 3.985 1.00 86.69 204 GLU A C 1
ATOM 1686 O O . GLU A 1 204 ? 11.300 -18.248 3.985 1.00 86.69 204 GLU A O 1
ATOM 1691 N N . PRO A 1 205 ? 9.409 -18.726 5.127 1.00 87.25 205 PRO A N 1
ATOM 1692 C CA . PRO A 1 205 ? 7.984 -19.066 5.271 1.00 87.25 205 PRO A CA 1
ATOM 1693 C C . PRO A 1 205 ? 7.026 -17.856 5.215 1.00 87.25 205 PRO A C 1
ATOM 1695 O O . PRO A 1 205 ? 5.809 -18.033 5.225 1.00 87.25 205 PRO A O 1
ATOM 1698 N N . LEU A 1 206 ? 7.544 -16.623 5.156 1.00 86.00 206 LEU A N 1
ATOM 1699 C CA . LEU A 1 206 ? 6.740 -15.395 5.251 1.00 86.00 206 LEU A CA 1
ATOM 1700 C C . LEU A 1 206 ? 5.740 -15.236 4.112 1.00 86.00 206 LEU A C 1
ATOM 1702 O O . LEU A 1 206 ? 4.650 -14.712 4.323 1.00 86.00 206 LEU A O 1
ATOM 1706 N N . ARG A 1 207 ? 6.082 -15.694 2.909 1.00 87.75 207 ARG A N 1
ATOM 1707 C CA . ARG A 1 207 ? 5.175 -15.674 1.759 1.00 87.75 207 ARG A CA 1
ATOM 1708 C C . ARG A 1 207 ? 3.939 -16.553 1.965 1.00 87.75 207 ARG A C 1
ATOM 1710 O O . ARG A 1 207 ? 2.870 -16.200 1.474 1.00 87.75 207 ARG A O 1
ATOM 1717 N N . SER A 1 208 ? 4.079 -17.675 2.670 1.00 88.69 208 SER A N 1
ATOM 1718 C CA . SER A 1 208 ? 2.967 -18.588 2.963 1.00 88.69 208 SER A CA 1
ATOM 1719 C C . SER A 1 208 ? 2.107 -18.130 4.145 1.00 88.69 208 SER A C 1
ATOM 1721 O O . SER A 1 208 ? 0.996 -18.632 4.322 1.00 88.69 208 SER A O 1
ATOM 1723 N N . ASP A 1 209 ? 2.579 -17.175 4.950 1.00 88.69 209 ASP A N 1
ATOM 1724 C CA . ASP A 1 209 ? 1.805 -16.620 6.057 1.00 88.69 209 ASP A CA 1
ATOM 1725 C C . ASP A 1 209 ? 0.709 -15.680 5.533 1.00 88.69 209 ASP A C 1
ATOM 1727 O O . ASP A 1 209 ? 0.974 -14.597 5.017 1.00 88.69 209 ASP A O 1
ATOM 1731 N N . THR A 1 210 ? -0.559 -16.052 5.719 1.00 88.50 210 THR A N 1
ATOM 1732 C CA . THR A 1 210 ? -1.715 -15.259 5.265 1.00 88.50 210 THR A CA 1
ATOM 1733 C C . THR A 1 210 ? -1.819 -13.874 5.912 1.00 88.50 210 THR A C 1
ATOM 1735 O O . THR A 1 210 ? -2.548 -13.009 5.406 1.00 88.50 210 THR A O 1
ATOM 1738 N N . ARG A 1 211 ? -1.131 -13.661 7.041 1.00 85.69 211 ARG A N 1
ATOM 1739 C CA . ARG A 1 211 ? -1.051 -12.374 7.747 1.00 85.69 211 ARG A CA 1
ATOM 1740 C C . ARG A 1 211 ? -0.037 -11.433 7.096 1.00 85.69 211 ARG A C 1
ATOM 1742 O O . ARG A 1 211 ? -0.145 -10.217 7.252 1.00 85.69 211 ARG A O 1
ATOM 1749 N N . ASN A 1 212 ? 0.910 -11.966 6.323 1.00 86.62 212 ASN A N 1
ATOM 1750 C CA . ASN A 1 212 ? 1.817 -11.161 5.527 1.00 86.62 212 ASN A CA 1
ATOM 1751 C C . ASN A 1 212 ? 1.063 -10.545 4.340 1.00 86.62 212 ASN A C 1
ATOM 1753 O O . ASN A 1 212 ? 0.748 -11.212 3.357 1.00 86.62 212 ASN A O 1
ATOM 1757 N N . LYS A 1 213 ? 0.778 -9.243 4.426 1.00 87.38 213 LYS A N 1
ATOM 1758 C CA . LYS A 1 213 ? 0.156 -8.475 3.340 1.00 87.38 213 LYS A CA 1
ATOM 1759 C C . LYS A 1 213 ? 1.173 -7.793 2.423 1.00 87.38 213 LYS A C 1
ATOM 1761 O O . LYS A 1 213 ? 0.827 -6.817 1.766 1.00 87.38 213 LYS A O 1
ATOM 1766 N N . THR A 1 214 ? 2.408 -8.281 2.340 1.00 88.50 214 THR A N 1
ATOM 1767 C CA . THR A 1 214 ? 3.346 -7.803 1.314 1.00 88.50 214 THR A CA 1
ATOM 1768 C C . THR A 1 214 ? 2.827 -8.183 -0.062 1.00 88.50 214 THR A C 1
ATOM 1770 O O . THR A 1 214 ? 2.394 -9.314 -0.288 1.00 88.50 214 THR A O 1
ATOM 1773 N N . VAL A 1 215 ? 2.855 -7.242 -1.000 1.00 89.50 215 VAL A N 1
ATOM 1774 C CA . VAL A 1 215 ? 2.529 -7.555 -2.390 1.00 89.50 215 VAL A CA 1
ATOM 1775 C C . VAL A 1 215 ? 3.479 -8.642 -2.942 1.00 89.50 215 VAL A C 1
ATOM 1777 O O . VAL A 1 215 ? 4.675 -8.625 -2.654 1.00 89.50 215 VAL A O 1
ATOM 1780 N N . PRO A 1 216 ? 2.999 -9.579 -3.778 1.00 89.75 216 PRO A N 1
ATOM 1781 C CA . PRO A 1 216 ? 3.877 -10.523 -4.461 1.00 89.75 216 PRO A CA 1
ATOM 1782 C C . PRO A 1 216 ? 4.952 -9.828 -5.312 1.00 89.75 216 PRO A C 1
ATOM 1784 O O . PRO A 1 216 ? 4.644 -8.957 -6.128 1.00 89.75 216 PRO A O 1
ATOM 1787 N N . LEU A 1 217 ? 6.202 -10.272 -5.171 1.00 92.44 217 LEU A N 1
ATOM 1788 C CA . LEU A 1 217 ? 7.308 -9.897 -6.050 1.00 92.44 217 LEU A CA 1
ATOM 1789 C C . LEU A 1 217 ? 7.423 -10.924 -7.177 1.00 92.44 217 LEU A C 1
ATOM 1791 O O . LEU A 1 217 ? 7.697 -12.095 -6.921 1.00 92.44 217 LEU A O 1
ATOM 1795 N N . PHE A 1 218 ? 7.195 -10.504 -8.420 1.00 91.94 218 PHE A N 1
ATOM 1796 C CA . PHE A 1 218 ? 7.297 -11.394 -9.578 1.00 91.94 218 PHE A CA 1
ATOM 1797 C C . PHE A 1 218 ? 8.712 -11.484 -10.133 1.00 91.94 218 PHE A C 1
ATOM 1799 O O . PHE A 1 218 ? 9.108 -12.562 -10.569 1.00 91.94 218 PHE A O 1
ATOM 1806 N N . ASP A 1 219 ? 9.444 -10.370 -10.151 1.00 91.69 219 ASP A N 1
ATOM 1807 C CA . ASP A 1 219 ? 10.809 -10.315 -10.674 1.00 91.69 219 ASP A CA 1
ATOM 1808 C C . ASP A 1 219 ? 11.546 -9.059 -10.173 1.00 91.69 219 ASP A C 1
ATOM 1810 O O . ASP A 1 219 ? 10.922 -8.062 -9.796 1.00 91.69 219 ASP A O 1
ATOM 1814 N N . VAL A 1 220 ? 12.879 -9.109 -10.197 1.00 92.31 220 VAL A N 1
ATOM 1815 C CA . VAL A 1 220 ? 13.780 -7.970 -9.988 1.00 92.31 220 VAL A CA 1
ATOM 1816 C C . VAL A 1 220 ? 14.672 -7.850 -11.216 1.00 92.31 220 VAL A C 1
ATOM 1818 O O . VAL A 1 220 ? 15.605 -8.626 -11.416 1.00 92.31 220 VAL A O 1
ATOM 1821 N N . VAL A 1 221 ? 14.394 -6.849 -12.040 1.00 89.44 221 VAL A N 1
ATOM 1822 C CA . VAL A 1 221 ? 15.018 -6.679 -13.348 1.00 89.44 221 VAL A CA 1
ATOM 1823 C C . VAL A 1 221 ? 16.171 -5.681 -13.235 1.00 89.44 221 VAL A C 1
ATOM 1825 O O . VAL A 1 221 ? 15.951 -4.477 -13.109 1.00 89.44 221 VAL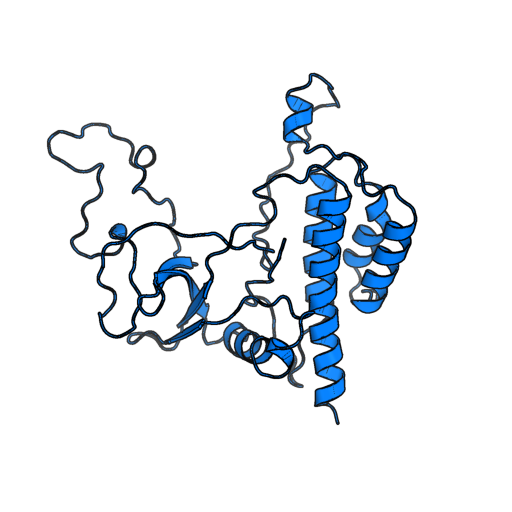 A O 1
ATOM 1828 N N . ILE A 1 222 ? 17.406 -6.181 -13.317 1.00 86.62 222 ILE A N 1
ATOM 1829 C CA . ILE A 1 222 ? 18.624 -5.351 -13.344 1.00 86.62 222 ILE A CA 1
ATOM 1830 C C . ILE A 1 222 ? 18.772 -4.672 -14.708 1.00 86.62 222 ILE A C 1
ATOM 1832 O O . ILE A 1 222 ? 18.605 -5.320 -15.751 1.00 86.62 222 ILE A O 1
ATOM 1836 N N . LEU A 1 223 ? 19.068 -3.374 -14.713 1.00 80.31 223 LEU A N 1
ATOM 1837 C CA . LEU A 1 223 ? 19.195 -2.586 -15.936 1.00 80.31 223 LEU A CA 1
ATOM 1838 C C . LEU A 1 223 ? 20.578 -2.805 -16.575 1.00 80.31 223 LEU A C 1
ATOM 1840 O O . LEU A 1 223 ? 21.581 -2.744 -15.882 1.00 80.31 223 LEU A O 1
ATOM 1844 N N . PRO A 1 224 ? 20.678 -3.042 -17.895 1.00 76.38 224 PRO A N 1
ATOM 1845 C CA . PRO A 1 224 ? 21.964 -3.343 -18.531 1.00 76.38 224 PRO A CA 1
ATOM 1846 C C . PRO A 1 224 ? 22.907 -2.133 -18.664 1.00 76.38 224 PRO A C 1
ATOM 1848 O O . PRO A 1 224 ? 24.040 -2.300 -19.097 1.00 76.38 224 PRO A O 1
ATOM 1851 N N . TRP A 1 225 ? 22.442 -0.923 -18.344 1.00 74.88 225 TRP A N 1
ATOM 1852 C CA . TRP A 1 225 ? 23.206 0.327 -18.464 1.00 74.88 225 TRP A CA 1
ATOM 1853 C C . TRP A 1 225 ? 23.509 0.993 -17.117 1.00 74.88 225 TRP A C 1
ATOM 1855 O O . TRP A 1 225 ? 24.137 2.048 -17.102 1.00 74.88 225 TRP A O 1
ATOM 1865 N N . THR A 1 226 ? 23.027 0.441 -16.000 1.00 76.94 226 THR A N 1
ATOM 1866 C CA . THR A 1 226 ? 23.311 0.972 -14.663 1.00 76.94 226 THR A CA 1
ATOM 1867 C C . THR A 1 226 ? 23.136 -0.102 -13.601 1.00 76.94 226 THR A C 1
ATOM 1869 O O . THR A 1 226 ? 22.139 -0.823 -13.599 1.00 76.94 226 THR A O 1
ATOM 1872 N N . ASP A 1 227 ? 24.081 -0.138 -12.667 1.00 85.06 227 ASP A N 1
ATOM 1873 C CA . ASP A 1 227 ? 24.004 -0.962 -11.463 1.00 85.06 227 ASP A CA 1
ATOM 1874 C C . ASP A 1 227 ? 23.418 -0.189 -10.274 1.00 85.06 227 ASP A C 1
ATOM 1876 O O . ASP A 1 227 ? 23.191 -0.775 -9.221 1.00 85.06 227 ASP A O 1
ATOM 1880 N N . GLU A 1 228 ? 23.141 1.112 -10.426 1.00 85.06 228 GLU A N 1
ATOM 1881 C CA . GLU A 1 228 ? 22.589 1.985 -9.376 1.00 85.06 228 GLU A CA 1
ATOM 1882 C C . GLU A 1 228 ? 21.076 1.816 -9.213 1.00 85.06 228 GLU A C 1
ATOM 1884 O O . GLU A 1 228 ? 20.458 2.354 -8.290 1.00 85.06 228 GLU A O 1
ATOM 1889 N N . SER A 1 229 ? 20.426 1.130 -10.150 1.00 85.19 229 SER A N 1
ATOM 1890 C CA . SER A 1 229 ? 18.975 1.023 -10.164 1.00 85.19 229 SER A CA 1
ATOM 1891 C C . SER A 1 229 ? 18.475 -0.269 -10.786 1.00 85.19 229 SER A C 1
ATOM 1893 O O . SER A 1 229 ? 19.075 -0.838 -11.696 1.00 85.19 229 SER A O 1
ATOM 1895 N N . ALA A 1 230 ? 17.318 -0.705 -10.307 1.00 89.50 230 ALA A N 1
ATOM 1896 C CA . ALA A 1 230 ? 16.620 -1.879 -10.798 1.00 89.50 230 ALA A CA 1
ATOM 1897 C C . ALA A 1 230 ? 15.124 -1.588 -10.963 1.00 89.50 230 ALA A C 1
ATOM 1899 O O . ALA A 1 230 ? 14.606 -0.577 -10.484 1.00 89.50 230 ALA A O 1
ATOM 1900 N N . LEU A 1 231 ? 14.420 -2.497 -11.638 1.00 89.50 231 LEU A N 1
ATOM 1901 C CA . LEU A 1 231 ? 12.963 -2.486 -11.703 1.00 89.50 231 LEU A CA 1
ATOM 1902 C C . LEU A 1 231 ? 12.394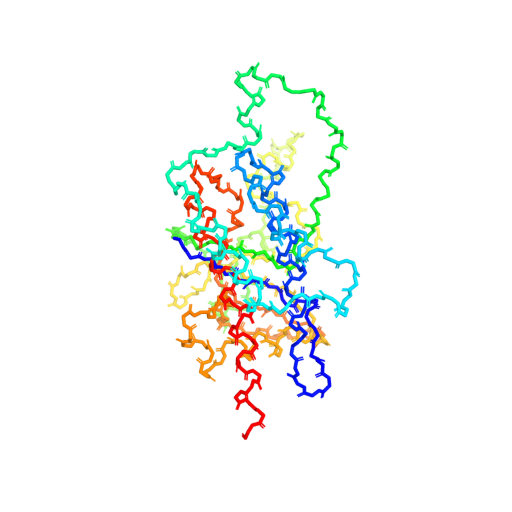 -3.627 -10.859 1.00 89.50 231 LEU A C 1
ATOM 1904 O O . LEU A 1 231 ? 12.715 -4.793 -11.090 1.00 89.50 231 LEU A O 1
ATOM 1908 N N . LEU A 1 232 ? 11.505 -3.302 -9.926 1.00 91.62 232 LEU A N 1
ATOM 1909 C CA . LEU A 1 232 ? 10.664 -4.290 -9.254 1.00 91.62 232 LEU A CA 1
ATOM 1910 C C . LEU A 1 232 ? 9.431 -4.569 -10.103 1.00 91.62 232 LEU A C 1
ATOM 1912 O O . LEU A 1 232 ? 8.727 -3.637 -10.498 1.00 91.62 232 LEU A O 1
ATOM 1916 N N . VAL A 1 233 ? 9.146 -5.847 -10.341 1.00 92.44 233 VAL A N 1
ATOM 1917 C CA . VAL A 1 233 ? 7.936 -6.288 -11.035 1.00 92.44 233 VAL A CA 1
ATOM 1918 C C . VAL A 1 233 ? 6.939 -6.817 -10.018 1.00 92.44 233 VAL A C 1
ATOM 1920 O O . VAL A 1 233 ? 7.179 -7.834 -9.371 1.00 92.44 233 VAL A O 1
ATOM 1923 N N . MET A 1 234 ? 5.796 -6.152 -9.911 1.00 92.44 234 MET A N 1
ATOM 1924 C CA . MET A 1 234 ? 4.732 -6.501 -8.967 1.00 92.44 234 MET A CA 1
ATOM 1925 C C . MET A 1 234 ? 3.356 -6.450 -9.652 1.00 92.44 234 MET A C 1
ATOM 1927 O O . MET A 1 234 ? 3.215 -5.791 -10.686 1.00 92.44 234 MET A O 1
ATOM 1931 N N . PRO A 1 235 ? 2.321 -7.133 -9.131 1.00 91.44 235 PRO A N 1
ATOM 1932 C CA . PRO A 1 235 ? 0.949 -6.980 -9.603 1.00 91.44 235 PRO A CA 1
ATOM 1933 C C . PRO A 1 235 ? 0.520 -5.516 -9.711 1.00 91.44 235 PRO A C 1
ATOM 1935 O O . PRO A 1 235 ? 0.852 -4.688 -8.863 1.00 91.44 235 PRO A O 1
ATOM 1938 N N . MET A 1 236 ? -0.278 -5.196 -10.731 1.00 86.12 236 MET A N 1
ATOM 1939 C CA . MET A 1 236 ? -0.918 -3.888 -10.805 1.00 86.12 236 MET A CA 1
ATOM 1940 C C . MET A 1 236 ? -2.041 -3.789 -9.774 1.00 86.12 236 MET A C 1
ATOM 1942 O O . MET A 1 236 ? -2.986 -4.583 -9.782 1.00 86.12 236 MET A O 1
ATOM 1946 N N . LEU A 1 237 ? -1.953 -2.777 -8.915 1.00 83.88 237 LEU A N 1
ATOM 1947 C CA . LEU A 1 237 ? -2.887 -2.577 -7.819 1.00 83.88 237 LEU A CA 1
ATOM 1948 C C . LEU A 1 237 ? -3.504 -1.169 -7.867 1.00 83.88 237 LEU A C 1
ATOM 1950 O O . LEU A 1 237 ? -3.011 -0.259 -8.531 1.00 83.88 237 LEU A O 1
ATOM 1954 N N . MET A 1 238 ? -4.627 -1.002 -7.182 1.00 82.31 238 MET A N 1
ATOM 1955 C CA . MET A 1 238 ? -5.420 0.220 -7.107 1.00 82.31 238 MET A CA 1
ATOM 1956 C C . MET A 1 238 ? -5.342 0.798 -5.701 1.00 82.31 238 MET A C 1
ATOM 1958 O O . MET A 1 238 ? -5.602 0.068 -4.759 1.00 82.31 238 MET A O 1
ATOM 1962 N N . GLN A 1 239 ? -5.072 2.094 -5.550 1.00 79.19 239 GLN A N 1
ATOM 1963 C CA . GLN A 1 239 ? -5.124 2.764 -4.242 1.00 79.19 239 GLN A CA 1
ATOM 1964 C C . GLN A 1 239 ? -6.426 2.451 -3.493 1.00 79.19 239 GLN A C 1
ATOM 1966 O O . GLN A 1 239 ? -7.509 2.489 -4.087 1.00 79.19 239 GLN A O 1
ATOM 1971 N N . PHE A 1 240 ? -6.305 2.090 -2.214 1.00 78.19 240 PHE A N 1
ATOM 1972 C CA . PHE A 1 240 ? -7.421 1.601 -1.403 1.00 78.19 240 PHE A CA 1
ATOM 1973 C C . PHE A 1 240 ? -8.557 2.626 -1.249 1.00 78.19 240 PHE A C 1
ATOM 1975 O O . PHE A 1 240 ? -9.718 2.240 -1.160 1.00 78.19 240 PHE A O 1
ATOM 1982 N N . ASP A 1 241 ? -8.229 3.916 -1.270 1.00 72.75 241 ASP A N 1
ATOM 1983 C CA . ASP A 1 241 ? -9.139 5.053 -1.111 1.00 72.75 241 ASP A CA 1
ATOM 1984 C C . ASP A 1 241 ? -9.851 5.458 -2.413 1.00 72.75 241 ASP A C 1
ATOM 1986 O O . ASP A 1 241 ? -10.768 6.282 -2.402 1.00 72.75 241 ASP A O 1
ATOM 1990 N N . ARG A 1 242 ? -9.478 4.862 -3.554 1.00 78.25 242 ARG A N 1
ATOM 1991 C CA . ARG A 1 242 ? -10.084 5.177 -4.856 1.00 78.25 242 ARG A CA 1
ATOM 1992 C C . ARG A 1 242 ? -11.560 4.790 -4.927 1.00 78.25 242 ARG A C 1
ATOM 1994 O O . ARG A 1 242 ? -12.326 5.421 -5.659 1.00 78.25 242 ARG A O 1
ATOM 2001 N N . LEU A 1 243 ? -11.948 3.729 -4.223 1.00 82.06 243 LEU A N 1
ATOM 2002 C CA . LEU A 1 243 ? -13.339 3.316 -4.089 1.00 82.06 243 LEU A CA 1
ATOM 2003 C C . LEU A 1 243 ? -13.805 3.673 -2.679 1.00 82.06 243 LEU A C 1
ATOM 2005 O O . LEU A 1 243 ? -13.213 3.180 -1.722 1.00 82.06 243 LEU A O 1
ATOM 2009 N N . PRO A 1 244 ? -14.841 4.515 -2.534 1.00 86.44 244 PRO A N 1
ATOM 2010 C CA . PRO A 1 244 ? -15.233 4.985 -1.223 1.00 86.44 244 PRO A CA 1
ATOM 2011 C C . PRO A 1 244 ? -15.836 3.854 -0.390 1.00 86.44 244 PRO A C 1
ATOM 2013 O O . PRO A 1 244 ? -16.693 3.112 -0.884 1.00 86.44 244 PRO A O 1
ATOM 2016 N N . PHE A 1 245 ? -15.440 3.784 0.878 1.00 90.56 245 PHE A N 1
ATOM 2017 C CA . PHE A 1 245 ? -16.094 2.954 1.881 1.00 90.56 245 PHE A CA 1
ATOM 2018 C C . PHE A 1 245 ? -17.525 3.459 2.130 1.00 90.56 245 PHE A C 1
ATOM 2020 O O . PHE A 1 245 ? -17.812 4.658 2.085 1.00 90.56 245 PHE A O 1
ATOM 2027 N N . ARG A 1 246 ? -18.453 2.536 2.354 1.00 90.88 246 ARG A N 1
ATOM 2028 C CA . ARG A 1 246 ? -19.882 2.793 2.576 1.00 90.88 246 ARG A CA 1
ATOM 2029 C C . ARG A 1 246 ? -20.314 2.397 3.979 1.00 90.88 246 ARG A C 1
ATOM 2031 O O . ARG A 1 246 ? -21.209 3.038 4.530 1.00 90.88 246 ARG A O 1
ATOM 2038 N N . PHE A 1 247 ? -19.686 1.371 4.542 1.00 92.19 247 PHE A N 1
ATOM 2039 C CA . PHE A 1 247 ? -20.004 0.843 5.863 1.00 92.19 247 PHE A CA 1
ATOM 2040 C C . PHE A 1 247 ? -18.769 0.780 6.753 1.00 92.19 247 PHE A C 1
ATOM 2042 O O . PHE A 1 247 ? -17.647 0.618 6.268 1.00 92.19 247 PHE A O 1
ATOM 2049 N N . LEU A 1 248 ? -18.996 0.873 8.063 1.00 91.94 248 LEU A N 1
ATOM 2050 C CA . LEU A 1 248 ? -17.952 0.725 9.071 1.00 91.94 248 LEU A CA 1
ATOM 2051 C C . LEU A 1 248 ? -17.236 -0.627 8.937 1.00 91.94 248 LEU A C 1
ATOM 2053 O O . LEU A 1 248 ? -16.011 -0.670 9.011 1.00 91.94 248 LEU A O 1
ATOM 2057 N N . SER A 1 249 ? -17.972 -1.705 8.646 1.00 91.81 249 SER A N 1
ATOM 2058 C CA . SER A 1 249 ? -17.407 -3.041 8.422 1.00 91.81 249 SER A CA 1
ATOM 2059 C C . SER A 1 249 ? -16.317 -3.076 7.348 1.00 91.81 249 SER A C 1
ATOM 2061 O O . SER A 1 249 ? -15.337 -3.794 7.512 1.00 91.81 249 SER A O 1
ATOM 2063 N N . GLU A 1 250 ? -16.451 -2.301 6.266 1.00 92.12 250 GLU A N 1
ATOM 2064 C CA . GLU A 1 250 ? -15.459 -2.274 5.181 1.00 92.12 250 GLU A CA 1
ATOM 2065 C C . GLU A 1 250 ? -14.165 -1.572 5.618 1.00 92.12 250 GLU A C 1
ATOM 2067 O O . GLU A 1 250 ? -13.074 -1.964 5.203 1.00 92.12 250 GLU A O 1
ATOM 2072 N N . VAL A 1 251 ? -14.277 -0.555 6.480 1.00 91.19 251 VAL A N 1
ATOM 2073 C CA . VAL A 1 251 ? -13.117 0.110 7.090 1.00 91.19 251 VAL A CA 1
ATOM 2074 C C . VAL A 1 251 ? -12.442 -0.833 8.078 1.00 91.19 251 VAL A C 1
ATOM 2076 O O . VAL A 1 251 ? -11.230 -1.006 8.007 1.00 91.19 251 VAL A O 1
ATOM 2079 N N . CYS A 1 252 ? -13.211 -1.490 8.950 1.00 90.81 252 CYS A N 1
ATOM 2080 C CA . CYS A 1 252 ? -12.681 -2.476 9.891 1.00 90.81 252 CYS A CA 1
ATOM 2081 C C . CYS A 1 252 ? -11.951 -3.616 9.170 1.00 90.81 252 CYS A C 1
ATOM 2083 O O . CYS A 1 252 ? -10.837 -3.947 9.558 1.00 90.81 252 CYS A O 1
ATOM 2085 N N . GLU A 1 253 ? -12.521 -4.163 8.090 1.00 90.31 253 GLU A N 1
ATOM 2086 C CA . GLU A 1 253 ? -11.884 -5.220 7.290 1.00 90.31 253 GLU A CA 1
ATOM 2087 C C . GLU A 1 253 ? -10.540 -4.762 6.693 1.00 90.31 253 GLU A C 1
ATOM 2089 O O . GLU A 1 253 ? -9.578 -5.533 6.640 1.00 90.31 253 GLU A O 1
ATOM 2094 N N . ALA A 1 254 ? -10.452 -3.503 6.248 1.00 89.31 254 ALA A N 1
ATOM 2095 C CA . ALA A 1 254 ? -9.207 -2.929 5.746 1.00 89.31 254 ALA A CA 1
ATOM 2096 C C . ALA A 1 254 ? -8.174 -2.738 6.869 1.00 89.31 254 ALA A C 1
ATOM 2098 O O . ALA A 1 254 ? -7.033 -3.182 6.737 1.00 89.31 254 ALA A O 1
ATOM 2099 N N . LEU A 1 255 ? -8.580 -2.122 7.986 1.00 88.44 255 LEU A N 1
ATOM 2100 C CA . LEU A 1 255 ? -7.722 -1.877 9.149 1.00 88.44 255 LEU A CA 1
ATOM 2101 C C . LEU A 1 255 ? -7.181 -3.177 9.749 1.00 88.44 255 LEU A C 1
ATOM 2103 O O . LEU A 1 255 ? -5.995 -3.256 10.062 1.00 88.44 255 LEU A O 1
ATOM 2107 N N . GLU A 1 256 ? -8.012 -4.212 9.847 1.00 88.50 256 GLU A N 1
ATOM 2108 C CA . GLU A 1 256 ? -7.606 -5.523 10.344 1.00 88.50 256 GLU A CA 1
ATOM 2109 C C . GLU A 1 256 ? -6.472 -6.111 9.491 1.00 88.50 256 GLU A C 1
ATOM 2111 O O . GLU A 1 256 ? -5.441 -6.531 10.019 1.00 88.50 256 GLU A O 1
ATOM 2116 N N . GLN A 1 257 ? -6.608 -6.076 8.161 1.00 87.38 257 GLN A N 1
ATOM 2117 C CA . GLN A 1 257 ? -5.560 -6.552 7.253 1.00 87.38 257 GLN A CA 1
ATOM 2118 C C . GLN A 1 257 ? -4.285 -5.715 7.346 1.00 87.38 257 GLN A C 1
ATOM 2120 O O . GLN A 1 257 ? -3.186 -6.270 7.289 1.00 87.38 257 GLN A O 1
ATOM 2125 N N . PHE A 1 258 ? -4.413 -4.399 7.515 1.00 83.56 258 PHE A N 1
ATOM 2126 C CA . PHE A 1 258 ? -3.260 -3.522 7.695 1.00 83.56 258 PHE A CA 1
ATOM 2127 C C . PHE A 1 258 ? -2.485 -3.838 8.965 1.00 83.56 258 PHE A C 1
ATOM 2129 O O . PHE A 1 258 ? -1.262 -3.870 8.926 1.00 83.56 258 PHE A O 1
ATOM 2136 N N . LEU A 1 259 ? -3.178 -4.140 10.060 1.00 84.25 259 LEU A N 1
ATOM 2137 C CA . LEU A 1 259 ? -2.556 -4.446 11.345 1.00 84.25 259 LEU A CA 1
ATOM 2138 C C . LEU A 1 259 ? -1.929 -5.847 11.409 1.00 84.25 259 LEU A C 1
ATOM 2140 O O . LEU A 1 259 ? -1.009 -6.084 12.194 1.00 84.25 259 LEU A O 1
ATOM 2144 N N . GLN A 1 260 ? -2.396 -6.790 10.587 1.00 82.62 260 GLN A N 1
ATOM 2145 C CA . GLN A 1 260 ? -1.829 -8.141 10.520 1.00 82.62 260 GLN A CA 1
ATOM 2146 C C . GLN A 1 260 ? -0.392 -8.159 9.970 1.00 82.62 260 GLN A C 1
ATOM 2148 O O . GLN A 1 260 ? 0.437 -8.946 10.440 1.00 82.62 260 GLN A O 1
ATOM 2153 N N . HIS A 1 261 ? -0.066 -7.288 9.011 1.00 78.81 261 HIS A N 1
ATOM 2154 C CA . HIS A 1 261 ? 1.241 -7.304 8.349 1.00 78.81 261 HIS A CA 1
ATOM 2155 C C . HIS A 1 261 ? 2.399 -6.879 9.274 1.00 78.81 261 HIS A C 1
ATOM 2157 O O . HIS A 1 261 ? 3.302 -7.699 9.458 1.00 78.81 261 HIS A O 1
ATOM 2163 N N . PRO A 1 262 ? 2.358 -5.720 9.966 1.00 72.50 262 PRO A N 1
ATOM 2164 C CA . PRO A 1 262 ? 3.391 -5.340 10.932 1.00 72.50 262 PRO A CA 1
ATOM 2165 C C . PRO A 1 262 ? 3.591 -6.387 12.037 1.00 72.50 262 PRO A C 1
ATOM 2167 O O . PRO A 1 262 ? 4.721 -6.688 12.417 1.00 72.50 262 PRO A O 1
ATOM 2170 N N . ARG A 1 263 ? 2.513 -7.033 12.512 1.00 73.31 263 ARG A N 1
ATOM 2171 C CA . ARG A 1 263 ? 2.607 -8.133 13.493 1.00 73.31 263 ARG A CA 1
ATOM 2172 C C . ARG A 1 263 ? 3.385 -9.329 12.953 1.00 73.31 263 ARG A C 1
ATOM 2174 O O . ARG A 1 263 ? 4.149 -9.937 13.700 1.00 73.31 263 ARG A O 1
ATOM 2181 N N . THR A 1 264 ? 3.203 -9.660 11.679 1.00 70.44 264 THR A N 1
ATOM 2182 C CA . THR A 1 264 ? 3.932 -10.749 11.012 1.00 70.44 264 THR A CA 1
ATOM 2183 C C . THR A 1 264 ? 5.407 -10.404 10.876 1.00 70.44 264 THR A C 1
ATOM 2185 O O . THR A 1 264 ? 6.259 -11.208 11.246 1.00 70.44 264 THR A O 1
ATOM 2188 N N . CYS A 1 265 ? 5.710 -9.174 10.453 1.00 66.69 265 CYS A N 1
ATOM 2189 C CA . CYS A 1 265 ? 7.076 -8.666 10.367 1.00 66.69 265 CYS A CA 1
ATOM 2190 C C . CYS A 1 265 ? 7.784 -8.667 11.728 1.00 66.69 265 CYS A C 1
ATOM 2192 O O . CYS A 1 265 ? 8.991 -8.870 11.770 1.00 66.69 265 CYS A O 1
ATOM 2194 N N . ILE A 1 266 ? 7.058 -8.479 12.837 1.00 62.22 266 ILE A N 1
ATOM 2195 C CA . ILE A 1 266 ? 7.600 -8.583 14.202 1.00 62.22 266 ILE A CA 1
ATOM 2196 C C . ILE A 1 266 ? 7.824 -10.043 14.622 1.00 62.22 266 ILE A C 1
ATOM 2198 O O . ILE A 1 266 ? 8.895 -10.365 15.125 1.00 62.22 266 ILE A O 1
ATOM 2202 N N . HIS A 1 267 ? 6.862 -10.946 14.407 1.00 55.91 267 HIS A N 1
ATOM 2203 C CA . HIS A 1 267 ? 7.013 -12.361 14.792 1.00 55.91 267 HIS A CA 1
ATOM 2204 C C . HIS A 1 267 ? 8.104 -13.080 13.986 1.00 55.91 267 HIS A C 1
ATOM 2206 O O . HIS A 1 267 ? 8.794 -13.946 14.515 1.00 55.91 267 HIS A O 1
ATOM 2212 N N . ALA A 1 268 ? 8.312 -12.692 12.727 1.00 54.09 268 ALA A N 1
ATOM 2213 C CA . ALA A 1 268 ? 9.431 -13.178 11.924 1.00 54.09 268 ALA A CA 1
ATOM 2214 C C . ALA A 1 268 ? 10.797 -12.891 12.582 1.00 54.09 268 ALA A C 1
ATOM 2216 O O . ALA A 1 268 ? 11.732 -13.675 12.439 1.00 54.09 268 ALA A O 1
ATOM 2217 N N . ARG A 1 269 ? 10.909 -11.792 13.344 1.00 55.94 269 ARG A N 1
ATOM 2218 C CA . ARG A 1 269 ? 12.143 -11.411 14.056 1.00 55.94 269 ARG A CA 1
ATOM 2219 C C . ARG A 1 269 ? 12.432 -12.321 15.231 1.00 55.94 269 ARG A C 1
ATOM 2221 O O . ARG A 1 269 ? 13.585 -12.655 15.470 1.00 55.94 269 ARG A O 1
ATOM 2228 N N . THR A 1 270 ? 11.401 -12.717 15.978 1.00 49.06 270 THR A N 1
ATOM 2229 C CA . THR A 1 270 ? 11.597 -13.544 17.174 1.00 49.06 270 THR A CA 1
ATOM 2230 C C . THR A 1 270 ? 12.036 -14.961 16.817 1.00 49.06 270 THR A C 1
ATOM 2232 O O . THR A 1 270 ? 12.780 -15.561 17.582 1.00 49.06 270 THR A O 1
ATOM 2235 N N . GLN A 1 271 ? 11.639 -15.469 15.646 1.00 50.38 271 GLN A N 1
ATOM 2236 C CA . GLN A 1 271 ? 12.014 -16.807 15.172 1.00 50.38 271 GLN A CA 1
ATOM 2237 C C . GLN A 1 271 ? 13.400 -16.875 14.509 1.00 50.38 271 GLN A C 1
ATOM 2239 O O . GLN A 1 271 ? 14.025 -17.925 14.548 1.00 50.38 271 GLN A O 1
ATOM 2244 N N . ASN A 1 272 ? 13.911 -15.779 13.935 1.00 48.91 272 ASN A N 1
ATOM 2245 C CA . ASN A 1 272 ? 15.255 -15.745 13.333 1.00 48.91 272 ASN A CA 1
ATOM 2246 C C . ASN A 1 272 ? 16.391 -15.499 14.350 1.00 48.91 272 ASN A C 1
ATOM 2248 O O . ASN A 1 272 ? 17.557 -15.485 13.966 1.00 48.91 272 ASN A O 1
ATOM 2252 N N . ARG A 1 273 ? 16.072 -15.301 15.639 1.00 41.34 273 ARG A N 1
ATOM 2253 C CA . ARG A 1 273 ? 17.042 -15.082 16.732 1.00 41.34 273 ARG A CA 1
ATOM 2254 C C . ARG A 1 273 ? 17.358 -16.347 17.557 1.00 41.34 273 ARG A C 1
ATOM 2256 O O . ARG A 1 273 ? 17.931 -16.223 18.638 1.00 41.34 273 ARG A O 1
ATOM 2263 N N . SER A 1 274 ? 16.989 -17.539 17.080 1.00 34.28 274 SER A N 1
ATOM 2264 C CA . SER A 1 274 ? 17.209 -18.833 17.759 1.00 34.28 274 SER A CA 1
ATOM 2265 C C . SER A 1 274 ? 18.041 -19.803 16.939 1.00 34.28 274 SER A C 1
ATOM 2267 O O . SER A 1 274 ? 17.739 -19.913 15.731 1.00 34.28 274 SER A O 1
#

pLDDT: mean 74.15, std 19.03, range [25.17, 92.44]

Sequence (274 aa):
MNYFFIDFGLSERVPDGDLDPCLDVYQFGGVIETVCQTYEGLDMFGPLVSATRTPDFMQWPTATEVYQIFEDLRSQEDWNKRIWHDSFLVRSGRIRGSPKHRRRNFLRFHCTAVRLMGSSSSKPDPFPPNRGYKLRPRYHPDWKPSWTGPLKFNVRPRNHEDYSHIKELAAIDAIRLSDNTRVVLKYVSTASDEIPIFRYLTSEPLRSDTRNKTVPLFDVVILPWTDESALLVMPMLMQFDRLPFRFLSEVCEALEQFLQHPRTCIHARTQNRS

Foldseek 3Di:
DAKFWDACQVWAQDPVRATDLLVLLLLVLVVLVVLPVFKPPSCLCVVLNCQSNPPDSVSRDGLVVSVVSLVVSVVPDDFQDWMGGPVVCVVPPPDDDDDPPPPPPPPVSSTFIWAADDDDDDDAADDPVPPQKGFDLLPHPPDDQPCDDPPRDPDDSVVDPPDDPDPDCQKGWIARRVVRAIKIWGKHFPPGCNVVVLCVCCDPPNVVDPLARHFHFPDWAQDPVDPGIIITITGDTHGPPPDPDTTNNVVSVVSSSSSSNSVSSVVVVVVVVD

Organism: Cyclocybe aegerita (NCBI:txid1973307)

Radius of gyration: 21.57 Å; chains: 1; bounding box: 51×46×64 Å